Protein AF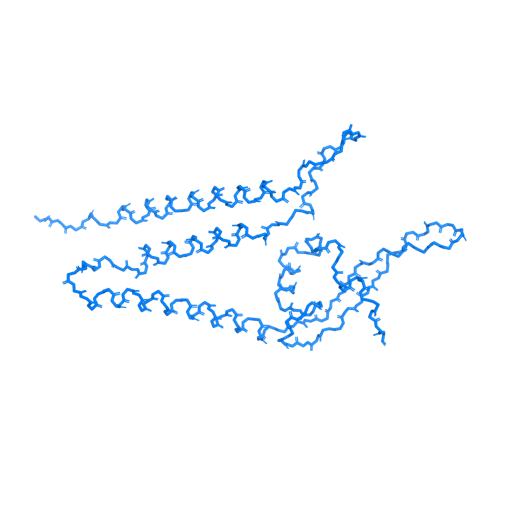-A0A9R0Q369-F1 (afdb_monomer)

Nearest PDB structures (foldseek):
  7ytj-assembly1_A  TM=3.583E-01  e=6.075E+00  Saccharomyces cerevisiae
  8ieb-assembly1_B  TM=3.153E-01  e=3.360E+00  Homo sapiens
  8ieq-assembly1_A  TM=3.016E-01  e=4.793E+00  Homo sapiens

Secondary structure (DSSP, 8-state):
---SS-SSHHHHHHHHHHHHHHHHHHHHHHHHT--S---TT-S-----GGG--TT-HHHHHHHHHHHHHHHHHHHS------SHHHHHHHHHHHHHHHHHHHHHHHHHHHHSEE--EEEEEE-----SS-----EEEEEE---EE---STTS-HHHHHHHHHH-GGGS-SS-HHHHS----

Radius of gyration: 24.34 Å; Cα contacts (8 Å, |Δi|>4): 155; chains: 1; bounding box: 67×42×69 Å

Foldseek 3Di:
DDDDDPDPPVLVVQLVVLVVVLVVQLVVCQVVQDQQDDDPDDPDSDSCPLAGQNDDDSNVVSVVSSVLSNCCSPVLPPDPPPDPVSVVVSVVSSVVVVVVVVVVVQCQFFVDFFAKDKDWDQDQPPDPDDRDRDTDIDIDHQRHGNDPDPPRTSVNRVCCVPVNPSHDDPDDVVVVPPPDD

Mean predicted aligned error: 13.37 Å

Sequence (181 aa):
MDGALQKTPNKIATSKKAACRAIKLFILGVILQGGYIHGRHKLTYVIDLDHIRWLGVLQRIAIGYFLAAISEIWLVNNTSVDSPVSFVKKYFVEWIMAIVISALYIGLVFGLYVPNWEFKVQTSSSTFSNPTNDIGFKTIQCGLRGSLGPPCNAVGFVDRVLLGESHLYKNPVYKRTKVLI

Solvent-accessible surface area (backbone atoms only — not comparable to full-atom values): 11178 Å² total; per-residue (Å²): 143,82,88,88,86,86,84,69,74,59,61,60,54,50,49,50,53,49,48,55,52,27,49,52,45,30,52,52,30,60,62,71,67,62,62,84,79,88,70,102,81,63,98,69,91,65,77,54,68,62,71,48,72,87,80,45,70,50,34,53,51,24,52,52,52,40,51,53,53,47,47,49,66,66,69,50,64,93,69,77,81,82,46,73,68,54,54,53,51,50,54,50,53,55,49,52,51,53,50,52,53,49,50,51,50,51,47,46,40,45,65,35,74,26,68,59,51,70,45,85,40,80,53,83,65,91,54,95,76,71,88,65,86,49,80,43,77,47,76,47,88,46,74,43,56,50,40,82,52,84,85,43,15,31,67,58,49,53,44,39,74,74,63,33,73,67,55,49,68,94,81,41,68,71,79,69,51,80,73,80,125

pLDDT: mean 71.71, std 16.85, range [34.19, 94.88]

Structure (mmCIF, N/CA/C/O backbone):
data_AF-A0A9R0Q369-F1
#
_entry.id   AF-A0A9R0Q369-F1
#
loop_
_atom_site.group_PDB
_atom_site.id
_atom_site.type_symbol
_atom_site.label_atom_id
_atom_site.label_alt_id
_atom_site.label_comp_id
_atom_site.label_asym_id
_atom_site.label_entity_id
_atom_site.label_seq_id
_atom_site.pdbx_PDB_ins_code
_atom_site.Cartn_x
_atom_site.Cartn_y
_atom_site.Cartn_z
_atom_site.occupancy
_atom_site.B_iso_or_equiv
_atom_site.auth_seq_id
_atom_site.auth_comp_id
_atom_site.auth_asym_id
_atom_site.auth_atom_id
_atom_site.pdbx_PDB_model_num
ATOM 1 N N . MET A 1 1 ? -35.723 18.852 29.932 1.00 34.34 1 MET A N 1
ATOM 2 C CA . MET A 1 1 ? -35.809 18.056 28.682 1.00 34.34 1 MET A CA 1
ATOM 3 C C . MET A 1 1 ? -34.406 18.044 28.125 1.00 34.34 1 MET A C 1
ATOM 5 O O . MET A 1 1 ? -34.051 18.875 27.301 1.00 34.34 1 MET A O 1
ATOM 9 N N . ASP A 1 2 ? -33.582 17.175 28.694 1.00 35.00 2 ASP A N 1
ATOM 10 C CA . ASP A 1 2 ? -32.131 17.298 28.646 1.00 35.00 2 ASP A CA 1
ATOM 11 C C . ASP A 1 2 ? -31.545 16.007 28.092 1.00 35.00 2 ASP A C 1
ATOM 13 O O . ASP A 1 2 ? -31.924 14.915 28.509 1.00 35.00 2 ASP A O 1
ATOM 17 N N . GLY A 1 3 ? -30.590 16.146 27.173 1.00 37.41 3 GLY A N 1
ATOM 18 C CA . GLY A 1 3 ? -29.645 15.074 26.873 1.00 37.41 3 GLY A CA 1
ATOM 19 C C . GLY A 1 3 ? -29.883 14.319 25.571 1.00 37.41 3 GLY A C 1
ATOM 20 O O . GLY A 1 3 ? -30.095 13.113 25.588 1.00 37.41 3 GLY A O 1
ATOM 21 N N . ALA A 1 4 ? -29.750 14.988 24.423 1.00 35.97 4 ALA A N 1
ATOM 22 C CA . ALA A 1 4 ? -29.672 14.281 23.140 1.00 35.97 4 ALA A CA 1
ATOM 23 C C . ALA A 1 4 ? -28.753 14.946 22.099 1.00 35.97 4 ALA A C 1
ATOM 25 O O . ALA A 1 4 ? -29.057 14.900 20.912 1.00 35.97 4 ALA A O 1
ATOM 26 N N . LEU A 1 5 ? -27.629 15.573 22.488 1.00 34.19 5 LEU A N 1
ATOM 27 C CA . LEU A 1 5 ? -26.705 16.116 21.473 1.00 34.19 5 LEU A CA 1
ATOM 28 C C . LEU A 1 5 ? -25.231 16.270 21.891 1.00 34.19 5 LEU A C 1
ATOM 30 O O . LEU A 1 5 ? -24.590 17.256 21.542 1.00 34.19 5 LEU A O 1
ATOM 34 N N . GLN A 1 6 ? -24.643 15.326 22.634 1.00 35.09 6 GLN A N 1
ATOM 35 C CA . GLN A 1 6 ? -23.219 15.466 22.988 1.00 35.09 6 GLN A CA 1
ATOM 36 C C . GLN A 1 6 ? -22.454 14.138 23.114 1.00 35.09 6 GLN A C 1
ATOM 38 O O . GLN A 1 6 ? -21.912 13.816 24.162 1.00 35.09 6 GLN A O 1
ATOM 43 N N . LYS A 1 7 ? -22.379 13.335 22.040 1.00 42.88 7 LYS A N 1
ATOM 44 C CA . LYS A 1 7 ? -21.450 12.175 21.982 1.00 42.88 7 LYS A CA 1
ATOM 45 C C . LYS A 1 7 ? -20.741 11.951 20.635 1.00 42.88 7 LYS A C 1
ATOM 47 O O . LYS A 1 7 ? -20.026 10.966 20.478 1.00 42.88 7 LYS A O 1
ATOM 52 N N . THR A 1 8 ? -20.869 12.864 19.676 1.00 50.09 8 THR A N 1
ATOM 53 C CA . THR A 1 8 ? -20.241 12.782 18.342 1.00 50.09 8 THR A CA 1
ATOM 54 C C . THR A 1 8 ? -18.977 13.633 18.081 1.00 50.09 8 THR A C 1
ATOM 56 O O . THR A 1 8 ? -18.287 13.305 17.114 1.00 50.09 8 THR A O 1
ATOM 59 N N . PRO A 1 9 ? -18.553 14.639 18.886 1.00 51.06 9 PRO A N 1
ATOM 60 C CA . PRO A 1 9 ? -17.420 15.495 18.494 1.00 51.06 9 PRO A CA 1
ATOM 61 C C . PRO A 1 9 ? -16.029 14.843 18.647 1.00 51.06 9 PRO A C 1
ATOM 63 O O . PRO A 1 9 ? -15.077 15.264 17.993 1.00 51.06 9 PRO A O 1
ATOM 66 N N . ASN A 1 10 ? -15.877 13.788 19.459 1.00 65.69 10 ASN A N 1
ATOM 67 C CA . ASN A 1 10 ? -14.551 13.238 19.784 1.00 65.69 10 ASN A CA 1
ATOM 68 C C . ASN A 1 10 ? -14.017 12.224 18.745 1.00 65.69 10 ASN A C 1
ATOM 70 O O . ASN A 1 10 ? -12.813 12.162 18.494 1.00 65.69 10 ASN A O 1
ATOM 74 N N . LYS A 1 11 ? -14.889 11.455 18.073 1.00 74.19 11 LYS A N 1
ATOM 75 C CA . LYS A 1 11 ? -14.449 10.433 17.099 1.00 74.19 11 LYS A CA 1
ATOM 76 C C . LYS A 1 11 ? -13.782 11.051 15.870 1.00 74.19 11 LYS A C 1
ATOM 78 O O . LYS A 1 11 ? -12.735 10.577 15.441 1.00 74.19 11 LYS A O 1
ATOM 83 N N . ILE A 1 12 ? -14.351 12.141 15.352 1.00 78.81 12 ILE A N 1
ATOM 84 C CA . ILE A 1 12 ? -13.823 12.871 14.188 1.00 78.81 12 ILE A CA 1
ATOM 85 C C . ILE A 1 12 ? -12.514 13.590 14.546 1.00 78.81 12 ILE A C 1
ATOM 87 O O . ILE A 1 12 ? -11.553 13.562 13.781 1.00 78.81 12 ILE A O 1
ATOM 91 N N . ALA A 1 13 ? -12.435 14.198 15.733 1.00 82.38 13 ALA A N 1
ATOM 92 C CA . ALA A 1 13 ? -11.197 14.813 16.208 1.00 82.38 13 ALA A CA 1
ATOM 93 C C . ALA A 1 13 ? -10.074 13.772 16.389 1.00 82.38 13 ALA A C 1
ATOM 95 O O . ALA A 1 13 ? -8.927 14.004 15.994 1.00 82.38 13 ALA A O 1
ATOM 96 N N . THR A 1 14 ? -10.412 12.595 16.922 1.00 81.88 14 THR A N 1
ATOM 97 C CA . THR A 1 14 ? -9.469 11.486 17.119 1.00 81.88 14 THR A CA 1
ATOM 98 C C . THR A 1 14 ? -9.029 10.873 15.788 1.00 81.88 14 THR A C 1
ATOM 100 O O . THR A 1 14 ? -7.831 10.665 15.586 1.00 81.88 14 THR A O 1
ATOM 103 N N . SER A 1 15 ? -9.947 10.662 14.838 1.00 84.56 15 SER A N 1
ATOM 104 C CA . SER A 1 15 ? -9.600 10.163 13.502 1.00 84.56 15 SER A CA 1
ATOM 105 C C . SER A 1 15 ? -8.724 11.158 12.740 1.00 84.56 15 SER A C 1
ATOM 107 O O . SER A 1 15 ? -7.728 10.753 12.146 1.00 84.56 15 SER A O 1
ATOM 109 N N . LYS A 1 16 ? -8.997 12.467 12.839 1.00 85.94 16 LYS A N 1
ATOM 110 C CA . LYS A 1 16 ? -8.147 13.520 12.261 1.00 85.94 16 LYS A CA 1
ATOM 111 C C . LYS A 1 16 ? -6.735 13.495 12.851 1.00 85.94 16 LYS A C 1
ATOM 113 O O . LYS A 1 16 ? -5.758 13.619 12.116 1.00 85.94 16 LYS A O 1
ATOM 118 N N . LYS A 1 17 ? -6.601 13.286 14.165 1.00 87.44 17 LYS A N 1
ATOM 119 C CA . LYS A 1 17 ? -5.292 13.162 14.830 1.00 87.44 17 LYS A CA 1
ATOM 120 C C . LYS A 1 17 ? -4.520 11.934 14.339 1.00 87.44 17 LYS A C 1
ATOM 122 O O . LYS A 1 17 ? -3.322 12.045 14.071 1.00 87.44 17 LYS A O 1
ATOM 127 N N . ALA A 1 18 ? -5.191 10.791 14.196 1.00 88.00 18 ALA A N 1
ATOM 128 C CA . ALA A 1 18 ? -4.601 9.578 13.630 1.00 88.00 18 ALA A CA 1
ATOM 129 C C . ALA A 1 18 ? -4.191 9.781 12.159 1.00 88.00 18 ALA A C 1
ATOM 131 O O . ALA A 1 18 ? -3.065 9.449 11.789 1.00 88.00 18 ALA A O 1
ATOM 132 N N . ALA A 1 19 ? -5.044 10.427 11.358 1.00 89.44 19 ALA A N 1
ATOM 133 C CA . ALA A 1 19 ? -4.762 10.785 9.969 1.00 89.44 19 ALA A CA 1
ATOM 134 C C . ALA A 1 19 ? -3.513 11.667 9.853 1.00 89.44 19 ALA A C 1
ATOM 136 O O . ALA A 1 19 ? -2.599 11.345 9.101 1.00 89.44 19 ALA A O 1
ATOM 137 N N . CYS A 1 20 ? -3.407 12.736 10.649 1.00 89.38 20 CYS A N 1
ATOM 138 C CA . CYS A 1 20 ? -2.228 13.605 10.640 1.00 89.38 20 CYS A CA 1
ATOM 139 C C . CYS A 1 20 ? -0.936 12.847 10.982 1.00 89.38 20 CYS A C 1
ATOM 141 O O . CYS A 1 20 ? 0.112 13.146 10.411 1.00 89.38 20 CYS A O 1
ATOM 143 N N . ARG A 1 21 ? -0.982 11.869 11.896 1.00 88.06 21 ARG A N 1
ATOM 144 C CA . ARG A 1 21 ? 0.180 11.020 12.212 1.00 88.06 21 ARG A CA 1
ATOM 145 C C . ARG A 1 21 ? 0.552 10.113 11.040 1.00 88.06 21 ARG A C 1
ATOM 147 O O . ARG A 1 21 ? 1.725 10.061 10.680 1.00 88.06 21 ARG A O 1
ATOM 154 N N . ALA A 1 22 ? -0.433 9.461 10.425 1.00 90.75 22 ALA A N 1
ATOM 155 C CA . ALA A 1 22 ? -0.219 8.619 9.251 1.00 90.75 22 ALA A CA 1
ATOM 156 C C . ALA A 1 22 ? 0.364 9.422 8.077 1.00 90.75 22 ALA A C 1
ATOM 158 O O . ALA A 1 22 ? 1.324 8.983 7.454 1.00 90.75 22 ALA A O 1
ATOM 159 N N . ILE A 1 23 ? -0.139 10.639 7.839 1.00 90.38 23 ILE A N 1
ATOM 160 C CA . ILE A 1 23 ? 0.365 11.550 6.801 1.00 90.38 23 ILE A CA 1
ATOM 161 C C . ILE A 1 23 ? 1.819 11.949 7.074 1.00 90.38 23 ILE A C 1
ATOM 163 O O . ILE A 1 23 ? 2.641 11.902 6.164 1.00 90.38 23 ILE A O 1
ATOM 167 N N . LYS A 1 24 ? 2.176 12.290 8.322 1.00 89.38 24 LYS A N 1
ATOM 168 C CA . LYS A 1 24 ? 3.572 12.599 8.683 1.00 89.38 24 LYS A CA 1
ATOM 169 C C . LYS A 1 24 ? 4.507 11.425 8.392 1.00 89.38 24 LYS A C 1
ATOM 171 O O . LYS A 1 24 ? 5.570 11.635 7.819 1.00 89.38 24 LYS A O 1
ATOM 176 N N . LEU A 1 25 ? 4.102 10.204 8.751 1.00 88.00 25 LEU A N 1
ATOM 177 C CA . LEU A 1 25 ? 4.870 8.991 8.452 1.00 88.00 25 LEU A CA 1
ATOM 178 C C . LEU A 1 25 ? 4.963 8.727 6.947 1.00 88.00 25 LEU A C 1
ATOM 180 O O . LEU A 1 25 ? 6.024 8.352 6.459 1.00 88.00 25 LEU A O 1
ATOM 184 N N . PHE A 1 26 ? 3.883 8.962 6.204 1.00 88.00 26 PHE A N 1
ATOM 185 C CA . PHE A 1 26 ? 3.862 8.808 4.753 1.00 88.00 26 PHE A CA 1
ATOM 186 C C . PHE A 1 26 ? 4.847 9.766 4.072 1.00 88.00 26 PHE A C 1
ATOM 188 O O . PHE A 1 26 ? 5.683 9.327 3.284 1.00 88.00 26 PHE A O 1
ATOM 195 N N . ILE A 1 27 ? 4.797 11.056 4.423 1.00 87.00 27 ILE A N 1
ATOM 196 C CA . ILE A 1 27 ? 5.694 12.092 3.887 1.00 87.00 27 ILE A CA 1
ATOM 197 C C . ILE A 1 27 ? 7.145 11.790 4.264 1.00 87.00 27 ILE A C 1
ATOM 199 O O . ILE A 1 27 ? 8.020 11.826 3.403 1.00 87.00 27 ILE A O 1
ATOM 203 N N . LEU A 1 28 ? 7.402 11.431 5.526 1.00 87.44 28 LEU A N 1
ATOM 204 C CA . LEU A 1 28 ? 8.729 11.007 5.970 1.00 87.44 28 LEU A CA 1
ATOM 205 C C . LEU A 1 28 ? 9.236 9.816 5.145 1.00 87.44 28 LEU A C 1
ATOM 207 O O . LEU A 1 28 ? 10.399 9.794 4.754 1.00 87.44 28 LEU A O 1
ATOM 211 N N . GLY A 1 29 ? 8.356 8.863 4.833 1.00 85.06 29 GLY A N 1
ATOM 212 C CA . GLY A 1 29 ? 8.658 7.724 3.974 1.00 85.06 29 GLY A CA 1
ATOM 213 C C . GLY A 1 29 ? 9.092 8.144 2.579 1.00 85.06 29 GLY A C 1
ATOM 214 O O . GLY A 1 29 ? 10.139 7.702 2.125 1.00 85.06 29 GLY A O 1
ATOM 215 N N . VAL A 1 30 ? 8.339 9.039 1.936 1.00 82.50 30 VAL A N 1
ATOM 216 C CA . VAL A 1 30 ? 8.682 9.579 0.609 1.00 82.50 30 VAL A CA 1
ATOM 217 C C . VAL A 1 30 ? 10.036 10.297 0.632 1.00 82.50 30 VAL A C 1
ATOM 219 O O . VAL A 1 30 ? 10.860 10.070 -0.251 1.00 82.50 30 VAL A O 1
ATOM 222 N N . ILE A 1 31 ? 10.294 11.121 1.653 1.00 82.38 31 ILE A N 1
ATOM 223 C CA . ILE A 1 31 ? 11.549 11.878 1.784 1.00 82.38 31 ILE A CA 1
ATOM 224 C C . ILE A 1 31 ? 12.744 10.933 1.983 1.00 82.38 31 ILE A C 1
ATOM 226 O O . ILE A 1 31 ? 13.756 11.067 1.295 1.00 82.38 31 ILE A O 1
ATOM 230 N N . LEU A 1 32 ? 12.628 9.962 2.896 1.00 79.00 32 LEU A N 1
ATOM 231 C CA . LEU A 1 32 ? 13.695 9.004 3.210 1.00 79.00 32 LEU A CA 1
ATOM 232 C C . LEU A 1 32 ? 14.008 8.056 2.054 1.00 79.00 32 LEU A C 1
ATOM 234 O O . LEU A 1 32 ? 15.142 7.605 1.920 1.00 79.00 32 LEU A O 1
ATOM 238 N N . GLN A 1 33 ? 13.011 7.734 1.230 1.00 71.06 33 GLN A N 1
ATOM 239 C CA . GLN A 1 33 ? 13.166 6.769 0.148 1.00 71.06 33 GLN A CA 1
ATOM 240 C C . GLN A 1 33 ? 14.071 7.268 -0.987 1.00 71.06 33 GLN A C 1
ATOM 242 O O . GLN A 1 33 ? 14.481 6.458 -1.813 1.00 71.06 33 GLN A O 1
ATOM 247 N N . GLY A 1 34 ? 14.447 8.553 -0.965 1.00 66.69 34 GLY A N 1
ATOM 248 C CA . GLY A 1 34 ? 15.615 9.063 -1.673 1.00 66.69 34 GLY A CA 1
ATOM 249 C C . GLY A 1 34 ? 15.464 9.037 -3.191 1.00 66.69 34 GLY A C 1
ATOM 250 O O . GLY A 1 34 ? 15.845 8.079 -3.852 1.00 66.69 34 GLY A O 1
ATOM 251 N N . GLY A 1 35 ? 14.966 10.141 -3.748 1.00 58.47 35 GLY A N 1
ATOM 252 C CA . GLY A 1 35 ? 14.979 10.420 -5.192 1.00 58.47 35 GLY A CA 1
ATOM 253 C C . GLY A 1 35 ? 15.349 11.866 -5.536 1.00 58.47 35 GLY A C 1
ATOM 254 O O . GLY A 1 35 ? 15.269 12.263 -6.689 1.00 58.47 35 GLY A O 1
ATOM 255 N N . TYR A 1 36 ? 15.736 12.668 -4.538 1.00 56.06 36 TYR A N 1
ATOM 256 C CA . TYR A 1 36 ? 15.831 14.129 -4.661 1.00 56.06 36 TYR A CA 1
ATOM 257 C C . TYR A 1 36 ? 17.257 14.670 -4.767 1.00 56.06 36 TYR A C 1
ATOM 259 O O . TYR A 1 36 ? 17.447 15.862 -4.989 1.00 56.06 36 TYR A O 1
ATOM 267 N N . ILE A 1 37 ? 18.276 13.833 -4.577 1.00 54.66 37 ILE A N 1
ATOM 268 C CA . ILE A 1 37 ? 19.656 14.307 -4.498 1.00 54.66 37 ILE A CA 1
ATOM 269 C C . ILE A 1 37 ? 20.528 13.329 -5.259 1.00 54.66 37 ILE A C 1
ATOM 271 O O . ILE A 1 37 ? 20.669 12.221 -4.770 1.00 54.66 37 ILE A O 1
ATOM 275 N N . HIS A 1 38 ? 21.094 13.730 -6.405 1.00 49.91 38 HIS A N 1
ATOM 276 C CA . HIS A 1 38 ? 22.457 13.372 -6.830 1.00 49.91 38 HIS A CA 1
ATOM 277 C C . HIS A 1 38 ? 22.967 14.290 -7.963 1.00 49.91 38 HIS A C 1
ATOM 279 O O . HIS A 1 38 ? 22.318 14.436 -8.993 1.00 49.91 38 HIS A O 1
ATOM 285 N N . GLY A 1 39 ? 24.192 14.817 -7.788 1.00 47.28 39 GLY A N 1
ATOM 286 C CA . GLY A 1 39 ? 25.085 15.260 -8.874 1.00 47.28 39 GLY A CA 1
ATOM 287 C C . GLY A 1 39 ? 25.528 16.731 -8.854 1.00 47.28 39 GLY A C 1
ATOM 288 O O . GLY A 1 39 ? 24.887 17.582 -9.456 1.00 47.28 39 GLY A O 1
ATOM 289 N N . ARG A 1 40 ? 26.696 17.017 -8.259 1.00 49.81 40 ARG A N 1
ATOM 290 C CA . ARG A 1 40 ? 27.363 18.336 -8.110 1.00 49.81 40 ARG A CA 1
ATOM 291 C C . ARG A 1 40 ? 27.786 19.050 -9.419 1.00 49.81 40 ARG A C 1
ATOM 293 O O . ARG A 1 40 ? 28.622 19.940 -9.339 1.00 49.81 40 ARG A O 1
ATOM 300 N N . HIS A 1 41 ? 27.273 18.681 -10.600 1.00 48.88 41 HIS A N 1
ATOM 301 C CA . HIS A 1 41 ? 27.775 19.226 -11.878 1.00 48.88 41 HIS A CA 1
ATOM 302 C C . HIS A 1 41 ? 26.804 19.201 -13.085 1.00 48.88 41 HIS A C 1
ATOM 304 O O . HIS A 1 41 ? 27.254 19.119 -14.227 1.00 48.88 41 HIS A O 1
ATOM 310 N N . LYS A 1 42 ? 25.480 19.303 -12.891 1.00 47.69 42 LYS A N 1
ATOM 311 C CA . LYS A 1 42 ? 24.539 19.624 -13.989 1.00 47.69 42 LYS A CA 1
ATOM 312 C C . LYS A 1 42 ? 23.455 20.596 -13.524 1.00 47.69 42 LYS A C 1
ATOM 314 O O . LYS A 1 42 ? 22.816 20.380 -12.504 1.00 47.69 42 LYS A O 1
ATOM 319 N N . LEU A 1 43 ? 23.265 21.665 -14.297 1.00 56.19 43 LEU A N 1
ATOM 320 C CA . LEU A 1 43 ? 22.403 22.821 -14.014 1.00 56.19 43 LEU A CA 1
ATOM 321 C C . LEU A 1 43 ? 20.899 22.556 -14.244 1.00 56.19 43 LEU A C 1
ATOM 323 O O . LEU A 1 43 ? 20.121 23.488 -14.415 1.00 56.19 43 LEU A O 1
ATOM 327 N N . THR A 1 44 ? 20.480 21.294 -14.281 1.00 46.03 44 THR A N 1
ATOM 328 C CA . THR A 1 44 ? 19.088 20.891 -14.491 1.00 46.03 44 THR A CA 1
ATOM 329 C C . THR A 1 44 ? 18.603 20.156 -13.253 1.00 46.03 44 THR A C 1
ATOM 331 O O . THR A 1 44 ? 18.655 18.934 -13.157 1.00 46.03 44 THR A O 1
ATOM 334 N N . TYR A 1 45 ? 18.138 20.941 -12.281 1.00 47.22 45 TYR A N 1
ATOM 335 C CA . TYR A 1 45 ? 17.377 20.478 -11.123 1.00 47.22 45 TYR A CA 1
ATOM 336 C C . TYR A 1 45 ? 15.971 20.077 -11.591 1.00 47.22 45 TYR A C 1
ATOM 338 O O . TYR A 1 45 ? 14.982 20.747 -11.310 1.00 47.22 45 TYR A O 1
ATOM 346 N N . VAL A 1 46 ? 15.885 19.026 -12.402 1.00 47.94 46 VAL A N 1
ATOM 347 C CA . VAL A 1 46 ? 14.608 18.403 -12.733 1.00 47.94 46 VAL A CA 1
ATOM 348 C C . VAL A 1 46 ? 14.462 17.270 -11.740 1.00 47.94 46 VAL A C 1
ATOM 350 O O . VAL A 1 46 ? 15.216 16.302 -11.772 1.00 47.94 46 VAL A O 1
ATOM 353 N N . ILE A 1 47 ? 13.551 17.450 -10.789 1.00 53.16 47 ILE A N 1
ATOM 354 C CA . ILE A 1 47 ? 13.103 16.382 -9.906 1.00 53.16 47 ILE A CA 1
ATOM 355 C C . ILE A 1 47 ? 12.631 15.260 -10.837 1.00 53.16 47 ILE A C 1
ATOM 357 O O . ILE A 1 47 ? 11.590 15.402 -11.473 1.00 53.16 47 ILE A O 1
ATOM 361 N N . ASP A 1 48 ? 13.411 14.187 -10.964 1.00 53.16 48 ASP A N 1
ATOM 362 C CA . ASP A 1 48 ? 13.048 12.997 -11.737 1.00 53.16 48 ASP A CA 1
ATOM 363 C C . ASP A 1 48 ? 11.946 12.251 -10.958 1.00 53.16 48 ASP A C 1
ATOM 365 O O . ASP A 1 48 ? 12.156 11.217 -10.319 1.00 53.16 48 ASP A O 1
ATOM 369 N N . LEU A 1 49 ? 10.748 12.847 -10.943 1.00 55.16 49 LEU A N 1
ATOM 370 C CA . LEU A 1 49 ? 9.528 12.305 -10.338 1.00 55.16 49 LEU A CA 1
ATOM 371 C C . LEU A 1 49 ? 9.151 10.955 -10.966 1.00 55.16 49 LEU A C 1
ATOM 373 O O . LEU A 1 49 ? 8.480 10.149 -10.324 1.00 55.16 49 LEU A O 1
ATOM 377 N N . ASP A 1 50 ? 9.636 10.690 -12.182 1.00 53.03 50 ASP A N 1
ATOM 378 C CA . ASP A 1 50 ? 9.456 9.443 -12.926 1.00 53.03 50 ASP A CA 1
ATOM 379 C C . ASP A 1 50 ? 10.156 8.234 -12.281 1.00 53.03 50 ASP A C 1
ATOM 381 O O . ASP A 1 50 ? 9.849 7.089 -12.602 1.00 53.03 50 ASP A O 1
ATOM 385 N N . HIS A 1 51 ? 11.101 8.447 -11.360 1.00 54.53 51 HIS A N 1
ATOM 386 C CA . HIS A 1 51 ? 11.895 7.370 -10.753 1.00 54.53 51 HIS A CA 1
ATOM 387 C C . HIS A 1 51 ? 11.637 7.164 -9.253 1.00 54.53 51 HIS A C 1
ATOM 389 O O . HIS A 1 51 ? 12.311 6.351 -8.611 1.00 54.53 51 HIS A O 1
ATOM 395 N N . ILE A 1 52 ? 10.654 7.861 -8.671 1.00 63.19 52 ILE A N 1
ATOM 396 C CA . ILE A 1 52 ? 10.364 7.779 -7.235 1.00 63.19 52 ILE A CA 1
ATOM 397 C C . ILE A 1 52 ? 9.422 6.613 -6.933 1.00 63.19 52 ILE A C 1
ATOM 399 O O . ILE A 1 52 ? 8.295 6.535 -7.417 1.00 63.19 52 ILE A O 1
ATOM 403 N N . ARG A 1 53 ? 9.844 5.716 -6.037 1.00 67.00 53 ARG A N 1
ATOM 404 C CA . ARG A 1 53 ? 9.007 4.616 -5.542 1.00 67.00 53 ARG A CA 1
ATOM 405 C C . ARG A 1 53 ? 7.900 5.131 -4.605 1.00 67.00 53 ARG A C 1
ATOM 407 O O . ARG A 1 53 ? 8.080 5.159 -3.398 1.00 67.00 53 ARG A O 1
ATOM 414 N N . TRP A 1 54 ? 6.733 5.464 -5.152 1.00 68.44 54 TRP A N 1
ATOM 415 C CA . TRP A 1 54 ? 5.536 5.903 -4.423 1.00 68.44 54 TRP A CA 1
ATOM 416 C C . TRP A 1 54 ? 4.995 4.941 -3.340 1.00 68.44 54 TRP A C 1
ATOM 418 O O . TRP A 1 54 ? 4.350 5.414 -2.410 1.00 68.44 54 TRP A O 1
ATOM 428 N N . LEU A 1 55 ? 5.236 3.618 -3.436 1.00 73.62 55 LEU A N 1
ATOM 429 C CA . LEU A 1 55 ? 4.695 2.580 -2.522 1.00 73.62 55 LEU A CA 1
ATOM 430 C C . LEU A 1 55 ? 5.773 1.647 -1.912 1.00 73.62 55 LEU A C 1
ATOM 432 O O . LEU A 1 55 ? 5.714 0.410 -1.982 1.00 73.62 55 LEU A O 1
ATOM 436 N N . GLY A 1 56 ? 6.794 2.251 -1.322 1.00 78.25 56 GLY A N 1
ATOM 437 C CA . GLY A 1 56 ? 7.715 1.694 -0.342 1.00 78.25 56 GLY A CA 1
ATOM 438 C C . GLY A 1 56 ? 7.127 1.127 0.950 1.00 78.25 56 GLY A C 1
ATOM 439 O O . GLY A 1 56 ? 5.928 1.146 1.224 1.00 78.25 56 GLY A O 1
ATOM 440 N N . VAL A 1 57 ? 8.042 0.605 1.770 1.00 84.00 57 VAL A N 1
ATOM 441 C CA . VAL A 1 57 ? 7.732 -0.099 3.023 1.00 84.00 57 VAL A CA 1
ATOM 442 C C . VAL A 1 57 ? 7.063 0.832 4.034 1.00 84.00 57 VAL A C 1
ATOM 444 O O . VAL A 1 57 ? 6.040 0.472 4.610 1.00 84.00 57 VAL A O 1
ATOM 447 N N . LEU A 1 58 ? 7.587 2.050 4.207 1.00 84.44 58 LEU A N 1
ATOM 448 C CA . LEU A 1 58 ? 7.061 2.982 5.206 1.00 84.44 58 LEU A CA 1
ATOM 449 C C . LEU A 1 58 ? 5.636 3.451 4.875 1.00 84.44 58 LEU A C 1
ATOM 451 O O . LEU A 1 58 ? 4.809 3.573 5.774 1.00 84.44 58 LEU A O 1
ATOM 455 N N . GLN A 1 59 ? 5.314 3.642 3.591 1.00 87.88 59 GLN A N 1
ATOM 456 C CA . GLN A 1 59 ? 3.961 4.022 3.169 1.00 87.88 59 GLN A CA 1
ATOM 457 C C . GLN A 1 59 ? 2.959 2.884 3.413 1.00 87.88 59 GLN A C 1
ATOM 459 O O . GLN A 1 59 ? 1.850 3.139 3.877 1.00 87.88 59 GLN A O 1
ATOM 464 N N . ARG A 1 60 ? 3.357 1.621 3.194 1.00 88.00 60 ARG A N 1
ATOM 465 C CA . ARG A 1 60 ? 2.518 0.448 3.512 1.00 88.00 60 ARG A CA 1
ATOM 466 C C . ARG A 1 60 ? 2.220 0.352 5.008 1.00 88.00 60 ARG A C 1
ATOM 468 O O . ARG A 1 60 ? 1.071 0.135 5.381 1.00 88.00 60 ARG A O 1
ATOM 475 N N . ILE A 1 61 ? 3.227 0.577 5.855 1.00 89.44 61 ILE A N 1
ATOM 476 C CA . ILE A 1 61 ? 3.049 0.613 7.315 1.00 89.44 61 ILE A CA 1
ATOM 477 C C . ILE A 1 61 ? 2.121 1.769 7.715 1.00 89.44 61 ILE A C 1
ATOM 479 O O . ILE A 1 61 ? 1.220 1.572 8.527 1.00 89.44 61 ILE A O 1
ATOM 483 N N . ALA A 1 62 ? 2.287 2.954 7.119 1.00 90.75 62 ALA A N 1
ATOM 484 C CA . ALA A 1 62 ? 1.446 4.116 7.405 1.00 90.75 62 ALA A CA 1
ATOM 485 C C . ALA A 1 62 ? -0.034 3.876 7.049 1.00 90.75 62 ALA A C 1
ATOM 487 O O . ALA A 1 62 ? -0.912 4.208 7.846 1.00 90.75 62 ALA A O 1
ATOM 488 N N . ILE A 1 63 ? -0.313 3.263 5.891 1.00 88.94 63 ILE A N 1
ATOM 489 C CA . ILE A 1 63 ? -1.676 2.891 5.475 1.00 88.94 63 ILE A CA 1
ATOM 490 C C . ILE A 1 63 ? -2.259 1.841 6.427 1.00 88.94 63 ILE A C 1
ATOM 492 O O . ILE A 1 63 ? -3.392 1.994 6.878 1.00 88.94 63 ILE A O 1
ATOM 496 N N . GLY A 1 64 ? -1.485 0.810 6.780 1.00 89.62 64 GLY A N 1
ATOM 497 C CA . GLY A 1 64 ? -1.917 -0.222 7.727 1.00 89.62 64 GLY A CA 1
ATOM 498 C C . GLY A 1 64 ? -2.271 0.354 9.100 1.00 89.62 64 GLY A C 1
ATOM 499 O O . GLY A 1 64 ? -3.348 0.077 9.624 1.00 89.62 64 GLY A O 1
ATOM 500 N N . TYR A 1 65 ? -1.416 1.227 9.642 1.00 90.50 65 TYR A N 1
ATOM 501 C CA . TYR A 1 65 ? -1.683 1.950 10.888 1.00 90.50 65 TYR A CA 1
ATOM 502 C C . TYR A 1 65 ? -2.973 2.771 10.807 1.00 90.50 65 TYR A C 1
ATOM 504 O O . TYR A 1 65 ? -3.790 2.744 11.726 1.00 90.50 65 TYR A O 1
ATOM 512 N N . PHE A 1 66 ? -3.169 3.495 9.706 1.00 90.19 66 PHE A N 1
ATOM 513 C CA . PHE A 1 66 ? -4.347 4.330 9.516 1.00 90.19 66 PHE A CA 1
ATOM 514 C C . PHE A 1 66 ? -5.641 3.511 9.454 1.00 90.19 66 PHE A C 1
ATOM 516 O O . PHE A 1 66 ? -6.608 3.861 10.129 1.00 90.19 66 PHE A O 1
ATOM 523 N N . LEU A 1 67 ? -5.649 2.409 8.696 1.00 87.69 67 LEU A N 1
ATOM 524 C CA . LEU A 1 67 ? -6.802 1.513 8.597 1.00 87.69 67 LEU A CA 1
ATOM 525 C C . LEU A 1 67 ? -7.134 0.875 9.946 1.00 87.69 67 LEU A C 1
ATOM 527 O O . LEU A 1 67 ? -8.297 0.898 10.337 1.00 87.69 67 LEU A O 1
ATOM 531 N N . ALA A 1 68 ? -6.125 0.394 10.678 1.00 86.69 68 ALA A N 1
ATOM 532 C CA . ALA A 1 68 ? -6.305 -0.170 12.014 1.00 86.69 68 ALA A CA 1
ATOM 533 C C . ALA A 1 68 ? -6.872 0.867 13.002 1.00 86.69 68 ALA A C 1
ATOM 535 O O . ALA A 1 68 ? -7.833 0.597 13.721 1.00 86.69 68 ALA A O 1
ATOM 536 N N . ALA A 1 69 ? -6.331 2.090 12.993 1.00 86.44 69 ALA A N 1
ATOM 537 C CA . ALA A 1 69 ? -6.811 3.171 13.849 1.00 86.44 69 ALA A CA 1
ATOM 538 C C . ALA A 1 69 ? -8.256 3.577 13.511 1.00 86.44 69 ALA A C 1
ATOM 540 O O . ALA A 1 69 ? -9.056 3.830 14.409 1.00 86.44 69 ALA A O 1
ATOM 541 N N . ILE A 1 70 ? -8.620 3.628 12.226 1.00 85.19 70 ILE A N 1
ATOM 542 C CA . ILE A 1 70 ? -9.997 3.916 11.808 1.00 85.19 70 ILE A CA 1
ATOM 543 C C . ILE A 1 70 ? -10.938 2.778 12.186 1.00 85.19 70 ILE A C 1
ATOM 545 O O . ILE A 1 70 ? -12.015 3.065 12.709 1.00 85.19 70 ILE A O 1
ATOM 549 N N . SER A 1 71 ? -10.555 1.517 11.955 1.00 80.94 71 SER A N 1
ATOM 550 C CA . SER A 1 71 ? -11.381 0.374 12.346 1.00 80.94 71 SER A CA 1
ATOM 551 C C . SER A 1 71 ? -11.610 0.354 13.851 1.00 80.94 71 SER A C 1
ATOM 553 O O . SER A 1 71 ? -12.732 0.129 14.286 1.00 80.94 71 SER A O 1
ATOM 555 N N . GLU A 1 72 ? -10.604 0.695 14.655 1.00 81.12 72 GLU A N 1
ATOM 556 C CA . GLU A 1 72 ? -10.794 0.789 16.099 1.00 81.12 72 GLU A CA 1
ATOM 557 C C . GLU A 1 72 ? -11.752 1.936 16.471 1.00 81.12 72 GLU A C 1
ATOM 559 O O . GLU A 1 72 ? -12.705 1.729 17.211 1.00 81.12 72 GLU A O 1
ATOM 564 N N . ILE A 1 73 ? -11.582 3.140 15.918 1.00 81.69 73 ILE A N 1
ATOM 565 C CA . ILE A 1 73 ? -12.414 4.307 16.282 1.00 81.69 73 ILE A CA 1
ATOM 566 C C . ILE A 1 73 ? -13.882 4.159 15.832 1.00 81.69 73 ILE A C 1
ATOM 568 O O . ILE A 1 73 ? -14.807 4.623 16.516 1.00 81.69 73 ILE A O 1
ATOM 572 N N . TRP A 1 74 ? -14.105 3.576 14.652 1.00 77.38 74 TRP A N 1
ATOM 573 C CA . TRP A 1 74 ? -15.427 3.497 14.026 1.00 77.38 74 TRP A CA 1
ATOM 574 C C . TRP A 1 74 ? -16.161 2.192 14.315 1.00 77.38 74 TRP A C 1
ATOM 576 O O . TRP A 1 74 ? -17.360 2.241 14.590 1.00 77.38 74 TRP A O 1
ATOM 586 N N . LEU A 1 75 ? -15.471 1.051 14.257 1.00 67.56 75 LEU A N 1
ATOM 587 C CA . LEU A 1 75 ? -16.090 -0.273 14.355 1.00 67.56 75 LEU A CA 1
ATOM 588 C C . LEU A 1 75 ? -16.258 -0.730 15.810 1.00 67.56 75 LEU A C 1
ATOM 590 O O . LEU A 1 75 ? -17.212 -1.438 16.131 1.00 67.56 75 LEU A O 1
ATOM 594 N N . VAL A 1 76 ? -15.375 -0.288 16.708 1.00 66.12 76 VAL A N 1
ATOM 595 C CA . VAL A 1 76 ? -15.506 -0.554 18.141 1.00 66.12 76 VAL A CA 1
ATOM 596 C C . VAL A 1 76 ? -16.468 0.480 18.710 1.00 66.12 76 VAL A C 1
ATOM 598 O O . VAL A 1 76 ? -16.133 1.638 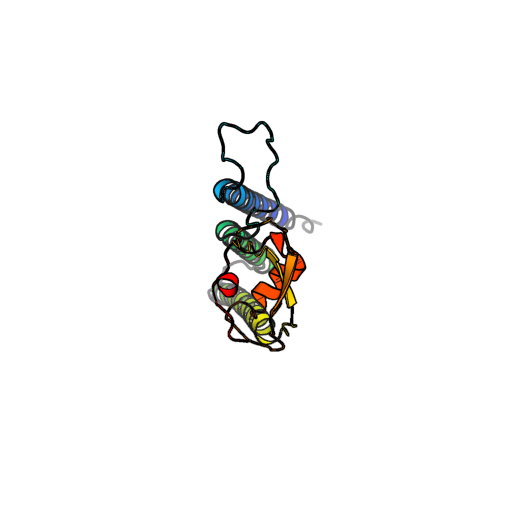18.969 1.00 66.12 76 VAL A O 1
ATOM 601 N N . ASN A 1 77 ? -17.732 0.083 18.835 1.00 58.28 77 ASN A N 1
ATOM 602 C CA . ASN A 1 77 ? -18.730 0.927 19.472 1.00 58.28 77 ASN A CA 1
ATOM 603 C C . ASN A 1 77 ? -18.353 1.152 20.950 1.00 58.28 77 ASN A C 1
ATOM 605 O O . ASN A 1 77 ? -17.738 0.287 21.569 1.00 58.28 77 ASN A O 1
ATOM 609 N N . ASN A 1 78 ? -18.732 2.304 21.513 1.00 53.34 78 ASN A N 1
ATOM 610 C CA . ASN A 1 78 ? -18.466 2.707 22.907 1.00 53.34 78 ASN A CA 1
ATOM 611 C C . ASN A 1 78 ? -19.309 1.877 23.904 1.00 53.34 78 ASN A C 1
ATOM 613 O O . ASN A 1 78 ? -20.037 2.424 24.730 1.00 53.34 78 ASN A O 1
ATOM 617 N N . THR A 1 79 ? -19.289 0.552 23.803 1.00 50.22 79 THR A N 1
ATOM 618 C CA . THR A 1 79 ? -19.816 -0.311 24.856 1.00 50.22 79 THR A CA 1
ATOM 619 C C . THR A 1 79 ? -18.837 -0.226 26.014 1.00 50.22 79 THR A C 1
ATOM 621 O O . THR A 1 79 ? -17.675 -0.600 25.849 1.00 50.22 79 THR A O 1
ATOM 624 N N . SER A 1 80 ? -19.284 0.326 27.144 1.00 47.22 80 SER A N 1
ATOM 625 C CA . SER A 1 80 ? -18.499 0.330 28.373 1.00 47.22 80 SER A CA 1
ATOM 626 C C . SER A 1 80 ? -18.030 -1.095 28.656 1.00 47.22 80 SER A C 1
ATOM 628 O O . SER A 1 80 ? -18.792 -2.062 28.568 1.00 47.22 80 SER A O 1
ATOM 630 N N . VAL A 1 81 ? -16.732 -1.227 28.901 1.00 51.84 81 VAL A N 1
ATOM 631 C CA . VAL A 1 81 ? -16.081 -2.488 29.251 1.00 51.84 81 VAL A CA 1
ATOM 632 C C . VAL A 1 81 ? -16.400 -2.821 30.703 1.00 51.84 81 VAL A C 1
ATOM 634 O O . VAL A 1 81 ? -15.535 -2.771 31.565 1.00 51.84 81 VAL A O 1
ATOM 637 N N . ASP A 1 82 ? -17.660 -3.151 30.970 1.00 56.78 82 ASP A N 1
ATOM 638 C CA . ASP A 1 82 ? -18.095 -3.639 32.283 1.00 56.78 82 ASP A CA 1
ATOM 639 C C . ASP A 1 82 ? -18.079 -5.182 32.354 1.00 56.78 82 ASP A C 1
ATOM 641 O O . ASP A 1 82 ? -18.380 -5.763 33.391 1.00 56.78 82 ASP A O 1
ATOM 645 N N . SER A 1 83 ? -17.721 -5.887 31.265 1.00 64.00 83 SER A N 1
ATOM 646 C CA . SER A 1 83 ? -17.759 -7.359 31.211 1.00 64.00 83 SER A CA 1
ATOM 647 C C . SER A 1 83 ? -16.689 -7.985 30.294 1.00 64.00 83 SER A C 1
ATOM 649 O O . SER A 1 83 ? -16.456 -7.465 29.196 1.00 64.00 83 SER A O 1
ATOM 651 N N . PRO A 1 84 ? -16.100 -9.148 30.655 1.00 69.69 84 PRO A N 1
ATOM 652 C CA . PRO A 1 84 ? -15.170 -9.909 29.804 1.00 69.69 84 PRO A CA 1
ATOM 653 C C . PRO A 1 84 ? -15.755 -10.280 28.430 1.00 69.69 84 PRO A C 1
ATOM 655 O O . PRO A 1 84 ? -15.023 -10.388 27.448 1.00 69.69 84 PRO A O 1
ATOM 658 N N . VAL A 1 85 ? -17.083 -10.388 28.321 1.00 66.19 85 VAL A N 1
ATOM 659 C CA . VAL A 1 85 ? -17.790 -10.670 27.059 1.00 66.19 85 VAL A CA 1
ATOM 660 C C . VAL A 1 85 ? -17.619 -9.526 26.048 1.00 66.19 85 VAL A C 1
ATOM 662 O O . VAL A 1 85 ? -17.496 -9.763 24.847 1.00 66.19 85 VAL A O 1
ATOM 665 N N . SER A 1 86 ? -17.549 -8.277 26.523 1.00 66.75 86 SER A N 1
ATOM 666 C CA . SER A 1 86 ? -17.337 -7.102 25.664 1.00 66.75 86 SER A CA 1
ATOM 667 C C . SER A 1 86 ? -15.910 -7.039 25.102 1.00 66.75 86 SER A C 1
ATOM 669 O O . SER A 1 86 ? -15.723 -6.666 23.944 1.00 66.75 86 SER A O 1
ATOM 671 N N . PHE A 1 87 ? -14.916 -7.496 25.875 1.00 69.69 87 PHE A N 1
ATOM 672 C CA . PHE A 1 87 ? -13.518 -7.579 25.450 1.00 69.69 87 PHE A CA 1
ATOM 673 C C . PHE A 1 87 ? -13.322 -8.637 24.357 1.00 69.69 87 PHE A C 1
ATOM 675 O O . PHE A 1 87 ? -12.735 -8.352 23.313 1.00 69.69 87 PHE A O 1
ATOM 682 N N . VAL A 1 88 ? -13.895 -9.832 24.549 1.00 75.50 88 VAL A N 1
ATOM 683 C CA . VAL A 1 88 ? -13.863 -10.905 23.540 1.00 75.50 88 VAL A CA 1
ATOM 684 C C . VAL A 1 88 ? -14.561 -10.461 22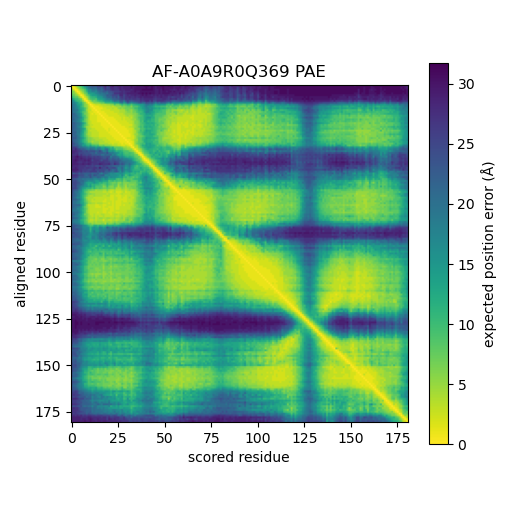.256 1.00 75.50 88 VAL A C 1
ATOM 686 O O . VAL A 1 88 ? -14.030 -10.665 21.166 1.00 75.50 88 VAL A O 1
ATOM 689 N N . LYS A 1 89 ? -15.712 -9.787 22.365 1.00 74.50 89 LYS A N 1
ATOM 690 C CA . LYS A 1 89 ? -16.446 -9.265 21.205 1.00 74.50 89 LYS A CA 1
ATOM 691 C C . LYS A 1 89 ? -15.646 -8.212 20.430 1.00 74.50 89 LYS A C 1
ATOM 693 O O . LYS A 1 89 ? -15.680 -8.233 19.202 1.00 74.50 89 LYS A O 1
ATOM 698 N N . LYS A 1 90 ? -14.916 -7.321 21.116 1.00 73.06 90 LYS A N 1
ATOM 699 C CA . LYS A 1 90 ? -14.041 -6.320 20.475 1.00 73.06 90 LYS A CA 1
ATOM 700 C C . LYS A 1 90 ? -12.959 -7.000 19.635 1.00 73.06 90 LYS A C 1
ATOM 702 O O . LYS A 1 90 ? -12.860 -6.731 18.441 1.00 73.06 90 LYS A O 1
ATOM 707 N N . TYR A 1 91 ? -12.205 -7.909 20.249 1.00 78.06 91 TYR A N 1
ATOM 708 C CA . TYR A 1 91 ? -11.132 -8.627 19.565 1.00 78.06 91 TYR A CA 1
ATOM 709 C C . TYR A 1 91 ? -11.689 -9.451 18.398 1.00 78.06 91 TYR A C 1
ATOM 711 O O . TYR A 1 91 ? -11.171 -9.395 17.290 1.00 78.06 91 TYR A O 1
ATOM 719 N N . PHE A 1 92 ? -12.820 -10.129 18.595 1.00 81.56 92 PHE A N 1
ATOM 720 C CA . PHE A 1 92 ? -13.471 -10.897 17.538 1.00 81.56 92 PHE A CA 1
ATOM 721 C C . PHE A 1 92 ? -13.806 -10.045 16.302 1.00 81.56 92 PHE A C 1
ATOM 723 O O . PHE A 1 92 ? -13.521 -10.455 15.181 1.00 81.56 92 PHE A O 1
ATOM 730 N N . VAL A 1 93 ? -14.352 -8.838 16.485 1.00 79.19 93 VAL A N 1
ATOM 731 C CA . VAL A 1 93 ? -14.683 -7.926 15.375 1.00 79.19 93 VAL A CA 1
ATOM 732 C C . VAL A 1 93 ? -13.432 -7.473 14.607 1.00 79.19 93 VAL A C 1
ATOM 734 O O . VAL A 1 93 ? -13.450 -7.449 13.376 1.00 79.19 93 VAL A O 1
ATOM 737 N N . GLU A 1 94 ? -12.336 -7.165 15.303 1.00 82.38 94 GLU A N 1
ATOM 738 C CA . GLU A 1 94 ? -11.054 -6.822 14.668 1.00 82.38 94 GLU A CA 1
ATOM 739 C C . GLU A 1 94 ? -10.497 -7.995 13.840 1.00 82.38 94 GLU A C 1
ATOM 741 O O . GLU A 1 94 ? -10.067 -7.804 12.699 1.00 82.38 94 GLU A O 1
ATOM 746 N N . TRP A 1 95 ? -10.578 -9.223 14.363 1.00 85.75 95 TRP A N 1
ATOM 747 C CA . TRP A 1 95 ? -10.153 -10.429 13.647 1.00 85.75 95 TRP A CA 1
ATOM 748 C C . TRP A 1 95 ? -10.997 -10.720 12.414 1.00 85.75 95 TRP A C 1
ATOM 750 O O . TRP A 1 95 ? -10.443 -11.055 11.369 1.00 85.75 95 TRP A O 1
ATOM 760 N N . ILE A 1 96 ? -12.318 -10.550 12.495 1.00 86.44 96 ILE A N 1
ATOM 761 C CA . ILE A 1 96 ? -13.194 -10.709 11.330 1.00 86.44 96 ILE A CA 1
ATOM 762 C C . ILE A 1 96 ? -12.802 -9.722 10.227 1.00 86.44 96 ILE A C 1
ATOM 764 O O . ILE A 1 96 ? -12.670 -10.128 9.074 1.00 86.44 96 ILE A O 1
ATOM 768 N N . MET A 1 97 ? -12.528 -8.458 10.560 1.00 83.75 97 MET A N 1
ATOM 769 C CA . MET A 1 97 ? -12.056 -7.484 9.570 1.00 83.75 97 MET A CA 1
ATOM 770 C C . MET A 1 97 ? -10.721 -7.888 8.943 1.00 83.75 97 MET A C 1
ATOM 772 O O . MET A 1 97 ? -10.570 -7.814 7.722 1.00 83.75 97 MET A O 1
ATOM 776 N N . ALA A 1 98 ? -9.765 -8.353 9.749 1.00 86.56 98 ALA A N 1
ATOM 777 C CA . ALA A 1 98 ? -8.478 -8.830 9.251 1.00 86.56 98 ALA A CA 1
ATOM 778 C C . ALA A 1 98 ? -8.637 -10.040 8.313 1.00 86.56 98 ALA A C 1
ATOM 780 O O . ALA A 1 98 ? -8.004 -10.087 7.254 1.00 86.56 98 ALA A O 1
ATOM 781 N N . ILE A 1 99 ? -9.518 -10.986 8.656 1.00 91.56 99 ILE A N 1
ATOM 782 C CA . ILE A 1 99 ? -9.835 -12.157 7.828 1.00 91.56 99 ILE A CA 1
ATOM 783 C C . ILE A 1 99 ? -10.484 -11.723 6.513 1.00 91.56 99 ILE A C 1
ATOM 785 O O . ILE A 1 99 ? -10.063 -12.189 5.460 1.00 91.56 99 ILE A O 1
ATOM 789 N N . VAL A 1 100 ? -11.453 -10.803 6.544 1.00 91.38 100 VAL A N 1
ATOM 790 C CA . VAL A 1 100 ? -12.126 -10.297 5.336 1.00 91.38 100 VAL A CA 1
ATOM 791 C C . VAL A 1 100 ? -11.136 -9.602 4.399 1.00 91.38 100 VAL A C 1
ATOM 793 O O . VAL A 1 100 ? -11.119 -9.895 3.205 1.00 91.38 100 VAL A O 1
ATOM 796 N N . ILE A 1 101 ? -10.270 -8.730 4.924 1.00 89.31 101 ILE A N 1
ATOM 797 C CA . ILE A 1 101 ? -9.233 -8.054 4.126 1.00 89.31 101 ILE A CA 1
ATOM 798 C C . ILE A 1 101 ? -8.250 -9.074 3.540 1.00 89.31 101 ILE A C 1
ATOM 800 O O . ILE A 1 101 ? -7.885 -8.978 2.369 1.00 89.31 101 ILE A O 1
ATOM 804 N N . SER A 1 102 ? -7.847 -10.073 4.327 1.00 90.88 102 SER A N 1
ATOM 805 C CA . SER A 1 102 ? -6.930 -11.125 3.877 1.00 90.88 102 SER A CA 1
ATOM 806 C C . SER A 1 102 ? -7.562 -12.003 2.797 1.00 90.88 102 SER A C 1
ATOM 808 O O . SER A 1 102 ? -6.927 -12.284 1.785 1.00 90.88 102 SER A O 1
ATOM 810 N N . ALA A 1 103 ? -8.827 -12.387 2.967 1.00 94.88 103 ALA A N 1
ATOM 811 C CA . ALA A 1 103 ? -9.580 -13.156 1.985 1.00 94.88 103 ALA A CA 1
ATOM 812 C C . ALA A 1 103 ? -9.758 -12.369 0.680 1.00 94.88 103 ALA A C 1
ATOM 814 O O . ALA A 1 103 ? -9.547 -12.924 -0.395 1.00 94.88 103 ALA A O 1
ATOM 815 N N . LEU A 1 104 ? -10.065 -11.070 0.764 1.00 92.94 104 LEU A N 1
ATOM 816 C CA . LEU A 1 104 ? -10.122 -10.184 -0.398 1.00 92.94 104 LEU A CA 1
ATOM 817 C C . LEU A 1 104 ? -8.761 -10.105 -1.104 1.00 92.94 104 LEU A C 1
ATOM 819 O O . LEU A 1 104 ? -8.699 -10.220 -2.324 1.00 92.94 104 LEU A O 1
ATOM 823 N N . TYR A 1 105 ? -7.669 -9.948 -0.352 1.00 90.44 105 TYR A N 1
ATOM 824 C CA . TYR A 1 105 ? -6.318 -9.908 -0.908 1.00 90.44 105 TYR A CA 1
ATOM 825 C C . TYR A 1 105 ? -5.964 -11.206 -1.643 1.00 90.44 105 TYR A C 1
ATOM 827 O O . TYR A 1 105 ? -5.536 -11.159 -2.793 1.00 90.44 105 TYR A O 1
ATOM 835 N N . ILE A 1 106 ? -6.196 -12.361 -1.016 1.00 92.44 106 ILE A N 1
ATOM 836 C CA . ILE A 1 106 ? -5.970 -13.677 -1.629 1.00 92.44 106 ILE A CA 1
ATOM 837 C C . ILE A 1 106 ? -6.856 -13.828 -2.873 1.00 92.44 106 ILE A C 1
ATOM 839 O O . ILE A 1 106 ? -6.364 -14.189 -3.941 1.00 92.44 106 ILE A O 1
ATOM 843 N N . GLY A 1 107 ? -8.139 -13.476 -2.774 1.00 92.69 107 GLY A N 1
ATOM 844 C CA . GLY A 1 107 ? -9.076 -13.504 -3.893 1.00 92.69 107 GLY A CA 1
ATOM 845 C C . GLY A 1 107 ? -8.617 -12.649 -5.076 1.00 92.69 107 GLY A C 1
ATOM 846 O O . GLY A 1 107 ? -8.705 -13.094 -6.215 1.00 92.69 107 GLY A O 1
ATOM 847 N N . LEU A 1 108 ? -8.057 -11.464 -4.829 1.00 90.31 108 LEU A N 1
ATOM 848 C CA . LEU A 1 108 ? -7.497 -10.607 -5.877 1.00 90.31 108 LEU A CA 1
ATOM 849 C C . LEU A 1 108 ? -6.201 -11.178 -6.462 1.00 90.31 108 LEU A C 1
ATOM 851 O O . LEU A 1 108 ? -6.040 -11.189 -7.678 1.00 90.31 108 LEU A O 1
ATOM 855 N N . VAL A 1 109 ? -5.288 -11.682 -5.631 1.00 89.12 109 VAL A N 1
ATOM 856 C CA . VAL A 1 109 ? -4.006 -12.238 -6.099 1.00 89.12 109 VAL A CA 1
ATOM 857 C C . VAL A 1 109 ? -4.212 -13.470 -6.983 1.00 89.12 109 VAL A C 1
ATOM 859 O O . VAL A 1 109 ? -3.552 -13.602 -8.013 1.00 89.12 109 VAL A O 1
ATOM 862 N N . PHE A 1 110 ? -5.134 -14.358 -6.609 1.00 89.06 110 PHE A N 1
ATOM 863 C CA . PHE A 1 110 ? -5.380 -15.599 -7.345 1.00 89.06 110 PHE A CA 1
ATOM 864 C C . PHE A 1 110 ? -6.489 -15.487 -8.396 1.00 89.06 110 PHE A C 1
ATOM 866 O O . PHE A 1 110 ? -6.447 -16.188 -9.404 1.00 89.06 110 PHE A O 1
ATOM 873 N N . GLY A 1 111 ? -7.472 -14.611 -8.190 1.00 88.81 111 GLY A N 1
ATOM 874 C CA . GLY A 1 111 ? -8.621 -14.454 -9.080 1.00 88.81 111 GLY A CA 1
ATOM 875 C C . GLY A 1 111 ? -8.381 -13.510 -10.257 1.00 88.81 111 GLY A C 1
ATOM 876 O O . GLY A 1 111 ? -9.033 -13.667 -11.293 1.00 88.81 111 GLY A O 1
ATOM 877 N N . LEU A 1 112 ? -7.453 -12.553 -10.133 1.00 90.56 112 LEU A N 1
ATOM 878 C CA . LEU A 1 112 ? -7.194 -11.578 -11.188 1.00 90.56 112 LEU A CA 1
ATOM 879 C C . LEU A 1 112 ? -6.460 -12.229 -12.366 1.00 90.56 112 LEU A C 1
ATOM 881 O O . LEU A 1 112 ? -5.400 -12.838 -12.217 1.00 90.56 112 LEU A O 1
ATOM 885 N N . TYR A 1 113 ? -7.041 -12.083 -13.554 1.00 90.19 113 TYR A N 1
ATOM 886 C CA . TYR A 1 113 ? -6.418 -12.505 -14.801 1.00 90.19 113 TYR A CA 1
ATOM 887 C C . TYR A 1 113 ? -5.356 -11.497 -15.231 1.00 90.19 113 TYR A C 1
ATOM 889 O O . TYR A 1 113 ? -5.652 -10.308 -15.347 1.00 90.19 113 TYR A O 1
ATOM 897 N N . VAL A 1 114 ? -4.136 -11.978 -15.481 1.00 89.94 114 VAL A N 1
ATOM 898 C CA . VAL A 1 114 ? -3.029 -11.143 -15.949 1.00 89.94 114 VAL A CA 1
ATOM 899 C C . VAL A 1 114 ? -2.869 -11.326 -17.460 1.00 89.94 114 VAL A C 1
ATOM 901 O O . VAL A 1 114 ? -2.410 -12.388 -17.894 1.00 89.94 114 VAL A O 1
ATOM 904 N N . PRO A 1 115 ? -3.233 -10.318 -18.277 1.00 88.75 115 PRO A N 1
ATOM 905 C CA . PRO A 1 115 ? -3.056 -10.385 -19.719 1.00 88.75 115 PRO A CA 1
ATOM 906 C C . PRO A 1 115 ? -1.575 -10.308 -20.108 1.00 88.75 115 PRO A C 1
ATOM 908 O O . PRO A 1 115 ? -0.709 -9.896 -19.328 1.00 88.75 115 PRO A O 1
ATOM 911 N N . ASN A 1 116 ? -1.301 -10.700 -21.349 1.00 87.69 116 ASN A N 1
ATOM 912 C CA . ASN A 1 116 ? -0.009 -10.469 -21.985 1.00 87.69 116 ASN A CA 1
ATOM 913 C C . ASN A 1 116 ? 0.251 -8.964 -22.080 1.00 87.69 116 ASN A C 1
ATOM 915 O O . ASN A 1 116 ? -0.679 -8.182 -22.277 1.00 87.69 116 ASN A O 1
ATOM 919 N N . TRP A 1 117 ? 1.506 -8.564 -21.924 1.00 82.06 117 TRP A N 1
ATOM 920 C CA . TRP A 1 117 ? 1.889 -7.156 -21.947 1.00 82.06 117 TRP A CA 1
ATOM 921 C C . TRP A 1 117 ? 3.261 -6.991 -22.592 1.00 82.06 117 TRP A C 1
ATOM 923 O O . TRP A 1 117 ? 4.071 -7.920 -22.611 1.00 82.06 117 TRP A O 1
ATOM 933 N N . GLU A 1 118 ? 3.511 -5.809 -23.137 1.00 80.12 118 GLU A N 1
ATOM 934 C CA . GLU A 1 118 ? 4.719 -5.492 -23.892 1.00 80.12 118 GLU A CA 1
ATOM 935 C C . GLU A 1 118 ? 5.518 -4.429 -23.158 1.00 80.12 118 GLU A C 1
ATOM 937 O O . GLU A 1 118 ? 4.941 -3.567 -22.506 1.00 80.12 118 GLU A O 1
ATOM 942 N N . PHE A 1 119 ? 6.844 -4.485 -23.252 1.00 76.25 119 PHE A N 1
ATOM 943 C CA . PHE A 1 119 ? 7.700 -3.447 -22.691 1.00 76.25 119 PHE A CA 1
ATOM 944 C C . PHE A 1 119 ? 8.766 -3.005 -23.681 1.00 76.25 119 PHE A C 1
ATOM 946 O O . PHE A 1 119 ? 9.281 -3.791 -24.483 1.00 76.25 119 PHE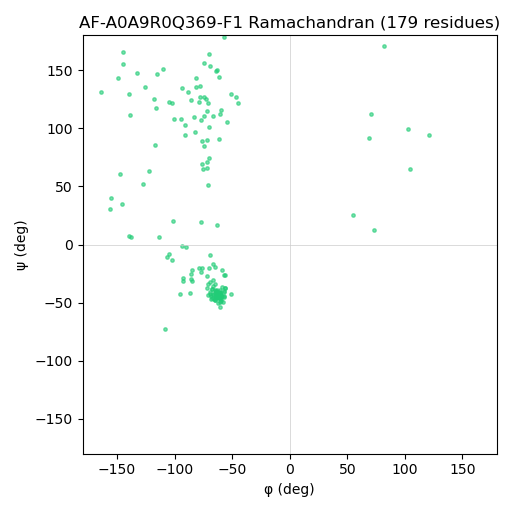 A O 1
ATOM 953 N N . LYS A 1 120 ? 9.120 -1.724 -23.587 1.00 71.62 120 LYS A N 1
ATOM 954 C CA . LYS A 1 120 ? 10.174 -1.115 -24.397 1.00 71.62 120 LYS A CA 1
ATOM 955 C C . LYS A 1 120 ? 11.546 -1.556 -23.888 1.00 71.62 120 LYS A C 1
ATOM 957 O O . LYS A 1 120 ? 11.876 -1.386 -22.710 1.00 71.62 120 LYS A O 1
ATOM 962 N N . VAL A 1 121 ? 12.367 -2.086 -24.787 1.00 68.19 121 VAL A N 1
ATOM 963 C CA . VAL A 1 121 ? 13.770 -2.426 -24.545 1.00 68.19 121 VAL A CA 1
ATOM 964 C C . VAL A 1 121 ? 14.635 -1.561 -25.444 1.00 68.19 121 VAL A C 1
ATOM 966 O O . VAL A 1 121 ? 14.570 -1.655 -26.665 1.00 68.19 121 VAL A O 1
ATOM 969 N N . GLN A 1 122 ? 15.477 -0.730 -24.832 1.00 62.41 122 GLN A N 1
ATOM 970 C CA . GLN A 1 122 ? 16.563 -0.079 -25.557 1.00 62.41 122 GLN A CA 1
ATOM 971 C C . GLN A 1 122 ? 17.665 -1.118 -25.757 1.00 62.41 122 GLN A C 1
ATOM 973 O O . GLN A 1 122 ? 18.327 -1.518 -24.796 1.00 62.41 122 GLN A O 1
ATOM 978 N N . THR A 1 123 ? 17.818 -1.598 -26.989 1.00 54.69 123 THR A N 1
ATOM 979 C CA . THR A 1 123 ? 18.919 -2.493 -27.343 1.00 54.69 123 THR A CA 1
ATOM 980 C C . THR A 1 123 ? 20.075 -1.630 -27.820 1.00 54.69 123 THR A C 1
ATOM 982 O O . THR A 1 123 ? 20.071 -1.138 -28.940 1.00 54.69 123 THR A O 1
ATOM 985 N N . SER A 1 124 ? 21.080 -1.431 -26.972 1.00 47.94 124 SER A N 1
ATOM 986 C CA . SER A 1 124 ? 22.361 -0.887 -27.418 1.00 47.94 124 SER A CA 1
ATOM 987 C C . SER A 1 124 ? 23.124 -2.000 -28.141 1.00 47.94 124 SER A C 1
ATOM 989 O O . SER A 1 124 ? 23.852 -2.768 -27.508 1.00 47.94 124 SER A O 1
ATOM 991 N N . SER A 1 125 ? 22.923 -2.147 -29.449 1.00 49.47 125 SER A N 1
ATOM 992 C CA . SER A 1 125 ? 23.773 -3.007 -30.273 1.00 49.47 125 SER A CA 1
ATOM 993 C C . SER A 1 125 ? 25.147 -2.354 -30.388 1.00 49.47 125 SER A C 1
ATOM 995 O O . SER A 1 125 ? 25.345 -1.412 -31.150 1.00 49.47 125 SER A O 1
ATOM 997 N N . SER A 1 126 ? 26.112 -2.840 -29.609 1.00 43.25 126 SER A N 1
ATOM 998 C CA . SER A 1 126 ? 27.527 -2.522 -29.789 1.00 43.25 126 SER A CA 1
ATOM 999 C C . SER A 1 126 ? 28.074 -3.304 -30.985 1.00 43.25 126 SER A C 1
ATOM 1001 O O . SER A 1 126 ? 28.898 -4.204 -30.832 1.00 43.25 126 SER A O 1
ATOM 1003 N N . THR A 1 127 ? 27.580 -3.002 -32.181 1.00 43.38 127 THR A N 1
ATOM 1004 C CA . THR A 1 127 ? 28.240 -3.398 -33.421 1.00 43.38 127 THR A CA 1
ATOM 1005 C C . THR A 1 127 ? 28.890 -2.140 -33.968 1.00 43.38 127 THR A C 1
ATOM 1007 O O . THR A 1 127 ? 28.244 -1.106 -34.111 1.00 43.38 127 THR A O 1
ATOM 1010 N N . PHE A 1 128 ? 30.206 -2.205 -34.162 1.00 47.53 128 PHE A N 1
ATOM 1011 C CA . PHE A 1 128 ? 30.999 -1.151 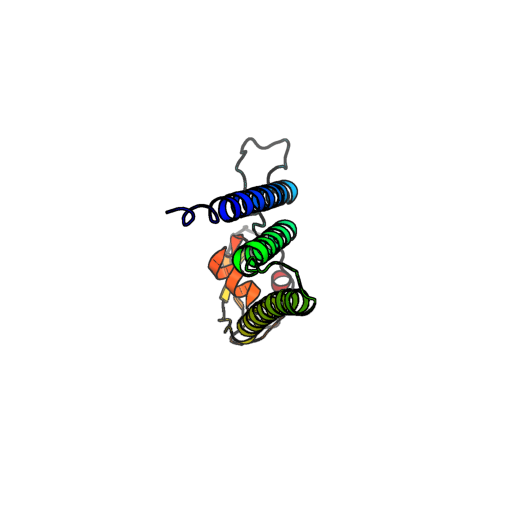-34.781 1.00 47.53 128 PHE A CA 1
ATOM 1012 C C . PHE A 1 128 ? 30.279 -0.639 -36.037 1.00 47.53 128 PHE A C 1
ATOM 1014 O O . PHE A 1 128 ? 30.042 -1.428 -36.945 1.00 47.53 128 PHE A O 1
ATOM 1021 N N . SER A 1 129 ? 29.988 0.665 -36.063 1.00 43.06 129 SER A N 1
ATOM 1022 C CA . SER A 1 129 ? 29.284 1.465 -37.085 1.00 43.06 129 SER A CA 1
ATOM 1023 C C . SER A 1 129 ? 27.824 1.821 -36.747 1.00 43.06 129 SER A C 1
ATOM 1025 O O . SER A 1 129 ? 26.892 1.062 -36.964 1.00 43.06 129 SER A O 1
ATOM 1027 N N . ASN A 1 130 ? 27.669 3.059 -36.258 1.00 43.12 130 ASN A N 1
ATOM 1028 C CA . ASN A 1 130 ? 26.439 3.821 -36.004 1.00 43.12 130 ASN A CA 1
ATOM 1029 C C . ASN A 1 130 ? 25.545 3.350 -34.832 1.00 43.12 130 ASN A C 1
ATOM 1031 O O . ASN A 1 130 ? 24.888 2.317 -34.923 1.00 43.12 130 ASN A O 1
ATOM 1035 N N . PRO A 1 131 ? 25.429 4.141 -33.741 1.00 43.69 131 PRO A N 1
ATOM 1036 C CA . PRO A 1 131 ? 24.453 3.885 -32.691 1.00 43.69 131 PRO A CA 1
ATOM 1037 C C . PRO A 1 131 ? 23.062 4.279 -33.198 1.00 43.69 131 PRO A C 1
ATOM 1039 O O . PRO A 1 131 ? 22.593 5.397 -32.987 1.00 43.69 131 PRO A O 1
ATOM 1042 N N . THR A 1 132 ? 22.387 3.375 -33.901 1.00 48.94 132 THR A N 1
ATOM 1043 C CA . THR A 1 132 ? 20.945 3.497 -34.106 1.00 48.94 132 THR A CA 1
ATOM 1044 C C . THR A 1 132 ? 20.264 3.120 -32.796 1.00 48.94 132 THR A C 1
ATOM 1046 O O . THR A 1 132 ? 20.322 1.968 -32.370 1.00 48.94 132 THR A O 1
ATOM 1049 N N . ASN A 1 133 ? 19.657 4.102 -32.128 1.00 54.00 133 ASN A N 1
ATOM 1050 C CA . ASN A 1 133 ? 18.824 3.889 -30.944 1.00 54.00 133 ASN A CA 1
ATOM 1051 C C . ASN A 1 133 ? 17.521 3.191 -31.360 1.00 54.00 133 ASN A C 1
ATOM 1053 O O . ASN A 1 133 ? 16.476 3.835 -31.443 1.00 54.00 133 ASN A O 1
ATOM 1057 N N . ASP A 1 134 ? 17.586 1.900 -31.673 1.00 58.22 134 ASP A N 1
ATOM 1058 C CA . ASP A 1 134 ? 16.404 1.144 -32.066 1.00 58.22 134 ASP A CA 1
ATOM 1059 C C . ASP A 1 134 ? 15.591 0.754 -30.820 1.00 58.22 134 ASP A C 1
ATOM 1061 O O . ASP A 1 134 ? 16.102 0.157 -29.861 1.00 58.22 134 ASP A O 1
ATOM 1065 N N . ILE A 1 135 ? 14.320 1.164 -30.796 1.00 65.69 135 ILE A N 1
ATOM 1066 C CA . ILE A 1 135 ? 13.391 0.883 -29.696 1.00 65.69 135 ILE A CA 1
ATOM 1067 C C . ILE A 1 135 ? 12.685 -0.431 -30.029 1.00 65.69 135 ILE A C 1
ATOM 1069 O O . ILE A 1 135 ? 11.667 -0.447 -30.716 1.00 65.69 135 ILE A O 1
ATOM 1073 N N . GLY A 1 136 ? 13.220 -1.539 -29.519 1.00 67.31 136 GLY A N 1
ATOM 1074 C CA . GLY A 1 136 ? 12.594 -2.851 -29.652 1.00 67.31 136 GLY A CA 1
ATOM 1075 C C . GLY A 1 136 ? 11.490 -3.054 -28.614 1.00 67.31 136 GLY A C 1
ATOM 1076 O O . GLY A 1 136 ? 11.680 -2.770 -27.428 1.00 67.31 136 GLY A O 1
ATOM 1077 N N . PHE A 1 137 ? 10.346 -3.590 -29.031 1.00 71.75 137 PHE A N 1
ATOM 1078 C CA . PHE A 1 137 ? 9.297 -4.051 -28.119 1.00 71.75 137 PHE A CA 1
ATOM 1079 C C . PHE A 1 137 ? 9.482 -5.543 -27.837 1.00 71.75 137 PHE A C 1
ATOM 1081 O O . PHE A 1 137 ? 9.741 -6.326 -28.750 1.00 71.75 137 PHE A O 1
ATOM 1088 N N . LYS A 1 138 ? 9.375 -5.946 -26.566 1.00 75.50 138 LYS A N 1
ATOM 1089 C CA . LYS A 1 138 ? 9.332 -7.361 -26.174 1.00 75.50 138 LYS A CA 1
ATOM 1090 C C . LYS A 1 138 ? 8.008 -7.671 -25.493 1.00 75.50 138 LYS A C 1
ATOM 1092 O O . LYS A 1 138 ? 7.664 -7.042 -24.494 1.00 75.50 138 LYS A O 1
ATOM 1097 N N . THR A 1 139 ? 7.305 -8.670 -26.008 1.00 78.50 139 THR A N 1
ATOM 1098 C CA . THR A 1 139 ? 6.045 -9.171 -25.455 1.00 78.50 139 THR A CA 1
ATOM 1099 C C . THR A 1 139 ? 6.320 -10.250 -24.413 1.00 78.50 139 THR A C 1
ATOM 1101 O O . THR A 1 139 ? 7.075 -11.189 -24.660 1.00 78.50 139 THR A O 1
ATOM 1104 N N . ILE A 1 140 ? 5.690 -10.143 -23.245 1.00 81.62 140 ILE A N 1
ATOM 1105 C CA . ILE A 1 140 ? 5.695 -11.174 -22.205 1.00 81.62 140 ILE A CA 1
ATOM 1106 C C . ILE A 1 140 ? 4.359 -11.909 -22.255 1.00 81.62 140 ILE A C 1
ATOM 1108 O O . ILE A 1 140 ? 3.296 -11.309 -22.071 1.00 81.62 140 ILE A O 1
ATOM 1112 N N . GLN A 1 141 ? 4.434 -13.222 -22.458 1.00 83.19 141 GLN A N 1
ATOM 1113 C CA . GLN A 1 141 ? 3.283 -14.115 -22.409 1.00 83.19 141 GLN A CA 1
ATOM 1114 C C . GLN A 1 141 ? 3.000 -14.488 -20.947 1.00 83.19 141 GLN A C 1
ATOM 1116 O O . GLN A 1 141 ? 3.788 -15.182 -20.309 1.00 83.19 141 GLN A O 1
ATOM 1121 N N . CYS A 1 142 ? 1.896 -13.977 -20.411 1.00 84.56 142 CYS A N 1
ATOM 1122 C CA . CYS A 1 142 ? 1.355 -14.339 -19.109 1.00 84.56 142 CYS A CA 1
ATOM 1123 C C . CYS A 1 142 ? 0.084 -15.161 -19.317 1.00 84.56 142 CYS A C 1
ATOM 1125 O O . CYS A 1 142 ? 0.114 -16.367 -19.133 1.00 84.56 142 CYS A O 1
ATOM 1127 N N . GLY A 1 143 ? -1.020 -14.538 -19.737 1.00 84.44 143 GLY A N 1
ATOM 1128 C CA . GLY A 1 143 ? -2.251 -15.240 -20.117 1.00 84.44 143 GLY A CA 1
ATOM 1129 C C . GLY A 1 143 ? -2.826 -16.181 -19.048 1.00 84.44 143 GLY A C 1
ATOM 1130 O O . GLY A 1 143 ? -3.488 -17.158 -19.386 1.00 84.44 143 GLY A O 1
ATOM 1131 N N . LEU A 1 144 ? -2.549 -15.933 -17.763 1.00 86.50 144 LEU A N 1
ATOM 1132 C CA . LEU A 1 144 ? -2.830 -16.871 -16.671 1.00 86.50 144 LEU A CA 1
ATOM 1133 C C . LEU A 1 144 ? -3.252 -16.163 -15.376 1.00 86.50 144 LEU A C 1
ATOM 1135 O O . LEU A 1 144 ? -3.113 -14.946 -15.224 1.00 86.50 144 LEU A O 1
ATOM 1139 N N . ARG A 1 145 ? -3.812 -16.941 -14.443 1.00 88.56 145 ARG A N 1
ATOM 1140 C CA . ARG A 1 145 ? -4.238 -16.510 -13.100 1.00 88.56 145 ARG A CA 1
ATOM 1141 C C . ARG A 1 145 ? -3.327 -17.118 -12.034 1.00 88.56 145 ARG A C 1
ATOM 1143 O O . ARG A 1 145 ? -2.788 -18.202 -12.232 1.00 88.56 145 ARG A O 1
ATOM 1150 N N . GLY A 1 146 ? -3.169 -16.432 -10.902 1.00 81.88 146 GLY A N 1
ATOM 1151 C CA . GLY A 1 146 ? -2.524 -16.995 -9.709 1.00 81.88 146 GLY A CA 1
ATOM 1152 C C . GLY A 1 146 ? -1.004 -17.173 -9.758 1.00 81.88 146 GLY A C 1
ATOM 1153 O O . GLY A 1 146 ? -0.448 -17.814 -8.868 1.00 81.88 146 GLY A O 1
ATOM 1154 N N . SER A 1 147 ? -0.300 -16.598 -10.738 1.00 86.19 147 SER A N 1
ATOM 1155 C CA . SER A 1 147 ? 1.167 -16.573 -10.697 1.00 86.19 147 SER A CA 1
ATOM 1156 C C . SER A 1 147 ? 1.655 -15.613 -9.615 1.00 86.19 147 SER A C 1
ATOM 1158 O O . SER A 1 147 ? 1.373 -14.419 -9.657 1.00 86.19 147 SER A O 1
ATOM 1160 N N . LEU A 1 148 ? 2.442 -16.113 -8.662 1.00 82.69 148 LEU A N 1
ATOM 1161 C CA . LEU A 1 148 ? 3.058 -15.279 -7.623 1.00 82.69 148 LEU A CA 1
ATOM 1162 C C . LEU A 1 148 ? 4.386 -14.650 -8.080 1.00 82.69 148 LEU A C 1
ATOM 1164 O O . LEU A 1 148 ? 4.813 -13.624 -7.544 1.00 82.69 148 LEU A O 1
ATOM 1168 N N . GLY A 1 149 ? 5.032 -15.244 -9.086 1.00 79.56 149 GL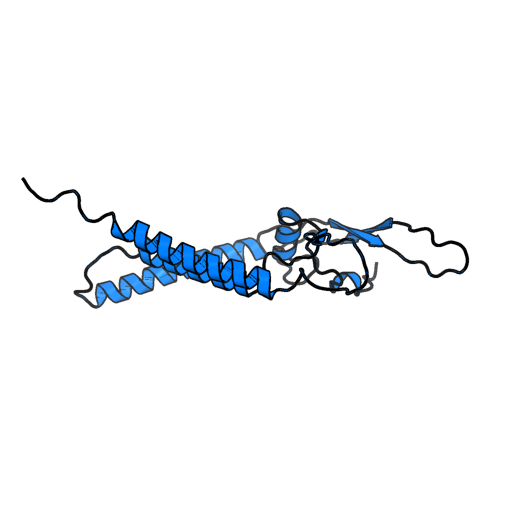Y A N 1
ATOM 1169 C CA . GLY A 1 149 ? 6.319 -14.791 -9.604 1.00 79.56 149 GLY A CA 1
ATOM 1170 C C . GLY A 1 149 ? 6.193 -13.625 -10.597 1.00 79.56 149 GLY A C 1
ATOM 1171 O O . GLY A 1 149 ? 5.256 -13.594 -11.403 1.00 79.56 149 GLY A O 1
ATOM 1172 N N . PRO A 1 150 ? 7.132 -12.658 -10.590 1.00 78.75 150 PRO A N 1
ATOM 1173 C CA . PRO A 1 150 ? 7.281 -11.732 -11.709 1.00 78.75 150 PRO A CA 1
ATOM 1174 C C . PRO A 1 150 ? 7.700 -12.503 -12.974 1.00 78.75 150 PRO A C 1
ATOM 1176 O O . PRO A 1 150 ? 8.426 -13.490 -12.858 1.00 78.75 150 PRO A O 1
ATOM 1179 N N . PRO A 1 151 ? 7.311 -12.058 -14.184 1.00 76.62 151 PRO A N 1
ATOM 1180 C CA . PRO A 1 151 ? 6.619 -10.803 -14.527 1.00 76.62 151 PRO A CA 1
ATOM 1181 C C . PRO A 1 151 ? 5.076 -10.857 -14.528 1.00 76.62 151 PRO A C 1
ATOM 1183 O O . PRO A 1 151 ? 4.435 -9.829 -14.777 1.00 76.62 151 PRO A O 1
ATOM 1186 N N . CYS A 1 152 ? 4.489 -12.024 -14.261 1.00 85.75 152 CYS A N 1
ATOM 1187 C CA . CYS A 1 152 ? 3.064 -12.316 -14.465 1.00 85.75 152 CYS A CA 1
ATOM 1188 C C . CYS A 1 152 ? 2.217 -12.280 -13.186 1.00 85.75 152 CYS A C 1
ATOM 1190 O O . CYS A 1 152 ? 1.139 -12.862 -13.140 1.00 85.75 152 CYS A O 1
ATOM 1192 N N . ASN A 1 153 ? 2.697 -11.613 -12.135 1.00 88.50 153 ASN A N 1
ATOM 1193 C CA . ASN A 1 153 ? 1.963 -11.481 -10.879 1.00 88.50 153 ASN A CA 1
ATOM 1194 C C . ASN A 1 153 ? 0.852 -10.424 -10.975 1.00 88.50 153 ASN A C 1
ATOM 1196 O O . ASN A 1 153 ? 1.086 -9.320 -11.470 1.00 88.50 153 ASN A O 1
ATOM 1200 N N . ALA A 1 154 ? -0.327 -10.747 -10.435 1.00 89.62 154 ALA A N 1
ATOM 1201 C CA . ALA A 1 154 ? -1.476 -9.854 -10.291 1.00 89.62 154 ALA A CA 1
ATOM 1202 C C . ALA A 1 154 ? -1.120 -8.513 -9.629 1.00 89.62 154 ALA A C 1
ATOM 1204 O O . ALA A 1 154 ? -1.534 -7.462 -10.111 1.00 89.62 154 ALA A O 1
ATOM 1205 N N . VAL A 1 155 ? -0.293 -8.520 -8.577 1.00 87.06 155 VAL A N 1
ATOM 1206 C CA . VAL A 1 155 ? 0.147 -7.286 -7.901 1.00 87.06 155 VAL A CA 1
ATOM 1207 C C . VAL A 1 155 ? 0.949 -6.401 -8.854 1.00 87.06 155 VAL A C 1
ATOM 1209 O O . VAL A 1 155 ? 0.720 -5.199 -8.910 1.00 87.06 155 VAL A O 1
ATOM 1212 N N . GLY A 1 156 ? 1.856 -6.996 -9.635 1.00 83.75 156 GLY A N 1
ATOM 1213 C CA . GLY A 1 156 ? 2.650 -6.265 -10.625 1.00 83.75 156 GLY A CA 1
ATOM 1214 C C . GLY A 1 156 ? 1.813 -5.770 -11.805 1.00 83.75 156 GLY A C 1
ATOM 1215 O O . GLY A 1 156 ? 2.094 -4.709 -12.351 1.00 83.75 156 GLY A O 1
ATOM 1216 N N . PHE A 1 157 ? 0.765 -6.504 -12.182 1.00 86.56 157 PHE A N 1
ATOM 1217 C CA . PHE A 1 157 ? -0.195 -6.053 -13.186 1.00 86.56 157 PHE A CA 1
ATOM 1218 C C . PHE A 1 157 ? -0.977 -4.822 -12.714 1.00 86.56 157 PHE A C 1
ATOM 1220 O O . PHE A 1 157 ? -1.027 -3.832 -13.438 1.00 86.56 157 PHE A O 1
ATOM 1227 N N . VAL A 1 158 ? -1.514 -4.845 -11.491 1.00 88.31 158 VAL A N 1
ATOM 1228 C CA . VAL A 1 158 ? -2.213 -3.691 -10.903 1.00 88.31 158 VAL A CA 1
ATOM 1229 C C . VAL A 1 158 ? -1.282 -2.481 -10.785 1.00 88.31 158 VAL A C 1
ATOM 1231 O O . VAL A 1 158 ? -1.687 -1.371 -11.118 1.00 88.31 158 VAL A O 1
ATOM 1234 N N . ASP A 1 159 ? -0.028 -2.693 -10.379 1.00 84.44 159 ASP A N 1
ATOM 1235 C CA . ASP A 1 159 ? 0.990 -1.637 -10.284 1.00 84.44 159 ASP A CA 1
ATOM 1236 C C . ASP A 1 159 ? 1.254 -0.977 -11.650 1.00 84.44 159 ASP A C 1
ATOM 1238 O O . ASP A 1 159 ? 1.202 0.245 -11.761 1.00 84.44 159 ASP A O 1
ATOM 1242 N N . ARG A 1 160 ? 1.414 -1.776 -12.720 1.00 83.06 160 ARG A N 1
ATOM 1243 C CA . ARG A 1 160 ? 1.562 -1.275 -14.103 1.00 83.06 160 ARG A CA 1
ATOM 1244 C C . ARG A 1 160 ? 0.355 -0.467 -14.574 1.00 83.06 160 ARG A C 1
ATOM 1246 O O . ARG A 1 160 ? 0.535 0.545 -15.241 1.00 83.06 160 ARG A O 1
ATOM 1253 N N . VAL A 1 161 ? -0.859 -0.915 -14.255 1.00 84.44 161 VAL A N 1
ATOM 1254 C CA . VAL A 1 161 ? -2.099 -0.245 -14.683 1.00 84.44 161 VAL A CA 1
ATOM 1255 C C . VAL A 1 161 ? -2.320 1.069 -13.929 1.00 84.44 161 VAL A C 1
ATOM 1257 O O . VAL A 1 161 ? -2.787 2.033 -14.526 1.00 84.44 161 VAL A O 1
ATOM 1260 N N . LEU A 1 162 ? -1.989 1.125 -12.635 1.00 83.56 162 LEU A N 1
ATOM 1261 C CA . LEU A 1 162 ? -2.234 2.307 -11.800 1.00 83.56 162 LEU A CA 1
ATOM 1262 C C . LEU A 1 162 ? -1.108 3.344 -11.851 1.00 83.56 162 LEU A C 1
ATOM 1264 O O . LEU A 1 162 ? -1.395 4.538 -11.866 1.00 83.56 162 LEU A O 1
ATOM 1268 N N . LEU A 1 163 ? 0.154 2.907 -11.825 1.00 76.88 163 LEU A N 1
ATOM 1269 C CA . LEU A 1 163 ? 1.328 3.787 -11.728 1.00 76.88 163 LEU A CA 1
ATOM 1270 C C . LEU A 1 163 ? 2.108 3.903 -13.045 1.00 76.88 163 LEU A C 1
ATOM 1272 O O . LEU A 1 163 ? 2.966 4.773 -13.166 1.00 76.88 163 LEU A O 1
ATOM 1276 N N . GLY A 1 164 ? 1.799 3.065 -14.038 1.00 76.12 164 GLY A N 1
ATOM 1277 C CA . GLY A 1 164 ? 2.475 3.053 -15.334 1.00 76.12 164 GLY A CA 1
ATOM 1278 C C . GLY A 1 164 ? 3.795 2.275 -15.340 1.00 76.12 164 GLY A C 1
ATOM 1279 O O . GLY A 1 164 ? 4.320 1.848 -14.313 1.00 76.12 164 GLY A O 1
ATOM 1280 N N . GLU A 1 165 ? 4.357 2.075 -16.534 1.00 69.25 165 GLU A N 1
ATOM 1281 C CA . GLU A 1 165 ? 5.591 1.296 -16.725 1.00 69.25 165 GLU A CA 1
ATOM 1282 C C . GLU A 1 165 ? 6.857 1.993 -16.217 1.00 69.25 165 GLU A C 1
ATOM 1284 O O . GLU A 1 165 ? 7.820 1.314 -15.850 1.00 69.25 165 GLU A O 1
ATOM 1289 N N . SER A 1 166 ? 6.877 3.328 -16.188 1.00 63.41 166 SER A N 1
ATOM 1290 C CA . SER A 1 166 ? 8.049 4.097 -15.753 1.00 63.41 166 SER A CA 1
ATOM 1291 C C . SER A 1 166 ? 8.318 3.980 -14.254 1.00 63.41 166 SER A C 1
ATOM 1293 O O . SER A 1 166 ? 9.459 4.139 -13.818 1.00 63.41 166 SER A O 1
ATOM 1295 N N . HIS A 1 167 ? 7.297 3.594 -13.485 1.00 62.94 167 HIS A N 1
ATOM 1296 C CA . HIS A 1 167 ? 7.388 3.375 -12.047 1.00 62.94 167 HIS A CA 1
ATOM 1297 C C . HIS A 1 167 ? 8.022 2.032 -11.655 1.00 62.94 167 HIS A C 1
ATOM 1299 O O . HIS A 1 167 ? 8.528 1.869 -10.539 1.00 62.94 167 HIS A O 1
ATOM 1305 N N . LEU A 1 168 ? 8.035 1.056 -12.571 1.00 64.62 168 LEU A N 1
ATOM 1306 C CA . LEU A 1 168 ? 8.585 -0.266 -12.290 1.00 64.62 168 LEU A CA 1
ATOM 1307 C C . LEU A 1 168 ? 10.108 -0.225 -12.138 1.00 64.62 168 LEU A C 1
ATOM 1309 O O . LEU A 1 168 ? 10.814 0.604 -12.709 1.00 64.62 168 LEU A O 1
ATOM 1313 N N . TYR A 1 169 ? 10.630 -1.189 -11.371 1.00 59.28 169 TYR A N 1
ATOM 1314 C CA . TYR A 1 169 ? 12.062 -1.321 -11.100 1.00 59.28 169 TYR A CA 1
ATOM 1315 C C . TYR A 1 169 ? 12.884 -1.189 -12.389 1.00 59.28 169 TYR A C 1
ATOM 1317 O O . TYR A 1 169 ? 12.658 -1.931 -13.342 1.00 59.28 169 TYR A O 1
ATOM 1325 N N . LYS A 1 170 ? 13.877 -0.289 -12.407 1.00 59.97 170 LYS A N 1
ATOM 1326 C CA . LYS A 1 170 ? 14.692 0.008 -13.604 1.00 59.97 170 LYS A CA 1
ATOM 1327 C C . LYS A 1 170 ? 15.367 -1.245 -14.183 1.00 59.97 170 LYS A C 1
ATOM 1329 O O . LYS A 1 170 ? 15.394 -1.430 -15.402 1.00 59.97 170 LYS A O 1
ATOM 1334 N N . ASN A 1 171 ? 15.807 -2.138 -13.287 1.00 61.69 171 ASN A N 1
ATOM 1335 C CA . ASN A 1 171 ? 16.478 -3.413 -13.574 1.00 61.69 171 ASN A CA 1
ATOM 1336 C C . ASN A 1 171 ? 15.731 -4.616 -12.962 1.00 61.69 171 ASN A C 1
ATOM 1338 O O 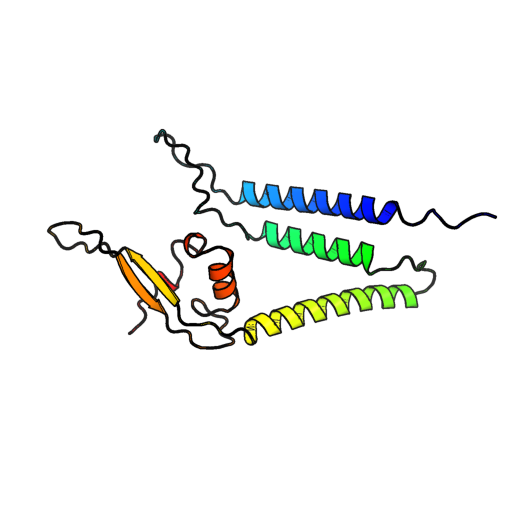. ASN A 1 171 ? 16.277 -5.285 -12.071 1.00 61.69 171 ASN A O 1
ATOM 1342 N N . PRO A 1 172 ? 14.493 -4.896 -13.395 1.00 65.31 172 PRO A N 1
ATOM 1343 C CA . PRO A 1 172 ? 13.713 -5.995 -12.866 1.00 65.31 172 PRO A CA 1
ATOM 1344 C C . PRO A 1 172 ? 14.251 -7.327 -13.404 1.00 65.31 172 PRO A C 1
ATOM 1346 O O . PRO A 1 172 ? 14.888 -7.384 -14.459 1.00 65.31 172 PRO A O 1
ATOM 1349 N N . VAL A 1 173 ? 13.999 -8.412 -12.671 1.00 63.06 173 VAL A N 1
ATOM 1350 C CA . VAL A 1 173 ? 14.556 -9.742 -12.976 1.00 63.06 173 VAL A CA 1
ATOM 1351 C C . VAL A 1 173 ? 14.202 -10.191 -14.399 1.00 63.06 173 VAL A C 1
ATOM 1353 O 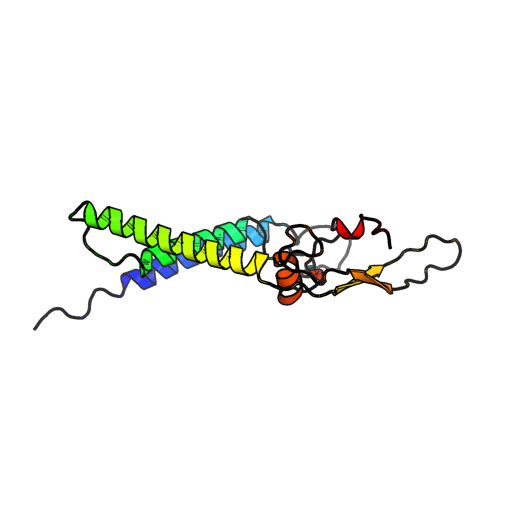O . VAL A 1 173 ? 15.075 -10.682 -15.103 1.00 63.06 173 VAL A O 1
ATOM 1356 N N . TYR A 1 174 ? 12.991 -9.892 -14.883 1.00 62.50 174 TYR A N 1
ATOM 1357 C CA . TYR A 1 174 ? 12.559 -10.235 -16.244 1.00 62.50 174 TYR A CA 1
ATOM 1358 C C . TYR A 1 174 ? 13.339 -9.525 -17.368 1.00 62.50 174 TYR A C 1
ATOM 1360 O O . TYR A 1 174 ? 13.336 -10.019 -18.488 1.00 62.50 174 TYR A O 1
ATOM 1368 N N . LYS A 1 175 ? 14.036 -8.403 -17.106 1.00 63.44 175 LYS A N 1
ATOM 1369 C CA . LYS A 1 175 ? 14.978 -7.814 -18.085 1.00 63.44 175 LYS A CA 1
ATOM 1370 C C . LYS A 1 175 ? 16.305 -8.578 -18.150 1.00 63.44 175 LYS A C 1
ATOM 1372 O O . LYS A 1 175 ? 17.012 -8.469 -19.145 1.00 63.44 175 LYS A O 1
ATOM 1377 N N . ARG A 1 176 ? 16.669 -9.301 -17.083 1.00 61.22 176 ARG A N 1
ATOM 1378 C CA . ARG A 1 176 ? 17.926 -10.068 -16.979 1.00 61.22 176 ARG A CA 1
ATOM 1379 C C . ARG A 1 176 ? 17.760 -11.510 -17.421 1.00 61.22 176 ARG A C 1
ATOM 1381 O O . ARG A 1 176 ? 18.708 -12.105 -17.925 1.00 61.22 176 ARG A O 1
ATOM 1388 N N . THR A 1 177 ? 16.573 -12.071 -17.224 1.00 57.28 177 THR A N 1
ATOM 1389 C CA . THR A 1 177 ? 16.252 -13.394 -17.735 1.00 57.28 177 THR A CA 1
ATOM 1390 C C . THR A 1 177 ? 16.237 -13.301 -19.255 1.00 57.28 177 THR A C 1
ATOM 1392 O O . THR A 1 177 ? 15.365 -12.654 -19.834 1.00 57.28 177 THR A O 1
ATOM 1395 N N . LYS A 1 178 ? 17.217 -13.928 -19.916 1.00 49.22 178 LYS A N 1
ATOM 1396 C CA . LYS A 1 178 ? 17.079 -14.306 -21.323 1.00 49.22 178 LYS A CA 1
ATOM 1397 C C . LYS A 1 178 ? 15.898 -15.270 -21.361 1.00 49.22 178 LYS A C 1
ATOM 1399 O O . LYS A 1 178 ? 16.068 -16.447 -21.066 1.00 49.22 178 LYS A O 1
ATOM 1404 N N . VAL A 1 179 ? 14.692 -14.748 -21.565 1.00 46.00 179 VAL A N 1
ATOM 1405 C CA . 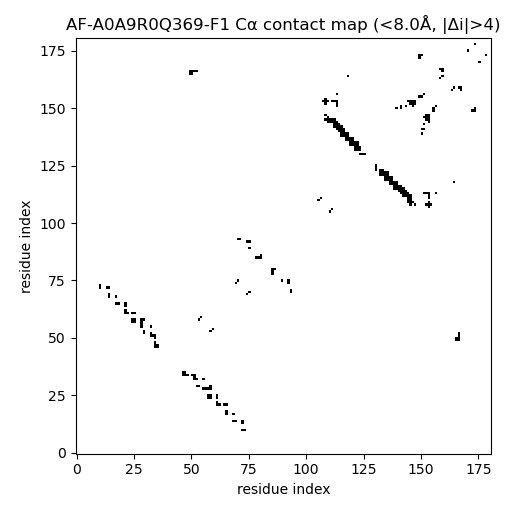VAL A 1 179 ? 13.520 -15.590 -21.782 1.00 46.00 179 VAL A CA 1
ATOM 1406 C C . VAL A 1 179 ? 13.846 -16.385 -23.036 1.00 46.00 179 VAL A C 1
ATOM 1408 O O . VAL A 1 179 ? 14.076 -15.801 -24.096 1.00 46.00 179 VAL A O 1
ATOM 1411 N N . LEU A 1 180 ? 14.015 -17.693 -22.848 1.00 37.31 180 LEU A N 1
ATOM 1412 C CA . LEU A 1 180 ? 14.087 -18.643 -23.939 1.00 37.31 180 LEU A CA 1
ATOM 1413 C C . LEU A 1 180 ? 12.753 -18.496 -24.672 1.00 37.31 180 LEU A C 1
ATOM 1415 O O . LEU A 1 180 ? 11.698 -18.629 -24.052 1.00 37.31 180 LEU A O 1
ATOM 1419 N N . ILE A 1 181 ? 12.860 -18.050 -25.920 1.00 38.56 181 ILE A N 1
ATOM 1420 C CA . ILE A 1 181 ? 11.771 -17.930 -26.889 1.00 38.56 181 ILE A CA 1
ATOM 1421 C C . ILE A 1 181 ? 11.037 -19.266 -26.982 1.00 38.56 181 ILE A C 1
ATOM 1423 O O . ILE A 1 181 ? 11.740 -20.304 -26.961 1.00 38.56 181 ILE A O 1
#

Organism: Triticum turgidum subsp. durum (NCBI:txid4567)